Protein AF-A0A7V6YZI5-F1 (afdb_monomer_lite)

pLDDT: mean 74.22, std 20.4, range [31.92, 97.75]

Radius of gyration: 34.67 Å; chains: 1; bounding box: 66×94×83 Å

Sequence (187 aa):
MGCAFGGGYESSRQGYRTTARGDARPTGTCYRATARGDARPTDWISDVRACSAGKIRKGAGAAGFTLAEVLAALMFLAIVVPVAVEALNLASRAGVIGTRRAEAARVADRVLNESIVTTNWNAGFLNGTIIERGYEYQWTLKTDFWPTDPNMRLLTAEVRFTASGRNQTVQMNTLVEMPNYGSLSGL

Secondary structure (DSSP, 8-state):
------------------------------------S---TT--SS----S---------------HHHHHHHHHHHHHHHHHHHHHHHHHHHHHHHHHHHHHHHHHHHHHHHHHHHTTGGGSSEEEEEEEETTEEEEEEEEEEE-TT-TTEEEEEEEEEEEETTEEEEEEEEEEEE----------

Foldseek 3Di:
DDDDDDDDDDDDDDDDDDDDDDDDDPPPPPDDPPPPDDDDDPPPPPPPPPPDDDPPPPDDDPDPDDPVNVVVVVVVCVVVVVVVVVVVVVVVLVVQVVVVLVVQVVVLVVVVVVCVVVVVLVPQKDWDWDQDPNFIKTKMWGWAQDPPDRQKIKIKIKIWGDGPNDIDIDIDIDIDGHPDPPDPPDD

Structure (mmCIF, N/CA/C/O backbone):
data_AF-A0A7V6YZI5-F1
#
_entry.id   AF-A0A7V6YZI5-F1
#
loop_
_atom_site.group_PDB
_atom_site.id
_atom_site.type_symbol
_atom_site.label_atom_id
_atom_site.label_alt_id
_atom_site.label_comp_id
_atom_site.label_asym_id
_atom_site.label_entity_id
_atom_site.label_seq_id
_atom_site.pdbx_PDB_ins_code
_atom_site.Cartn_x
_atom_site.Cartn_y
_atom_site.Cartn_z
_atom_site.occupancy
_atom_site.B_iso_or_equiv
_atom_site.auth_seq_id
_atom_site.auth_comp_id
_atom_site.auth_asym_id
_atom_site.auth_atom_id
_atom_site.pdbx_PDB_model_num
ATOM 1 N N . MET A 1 1 ? -3.547 -80.159 -8.759 1.00 41.25 1 MET A N 1
ATOM 2 C CA . MET A 1 1 ? -2.210 -79.886 -8.186 1.00 41.25 1 MET A CA 1
ATOM 3 C C . MET A 1 1 ? -2.287 -78.500 -7.573 1.00 41.25 1 MET A C 1
ATOM 5 O O . MET A 1 1 ? -2.385 -77.545 -8.319 1.00 41.25 1 MET A O 1
ATOM 9 N N . GLY A 1 2 ? -2.663 -78.383 -6.302 1.00 39.91 2 GLY A N 1
ATOM 10 C CA . GLY A 1 2 ? -1.776 -78.473 -5.130 1.00 39.91 2 GLY A CA 1
ATOM 11 C C . GLY A 1 2 ? -1.690 -77.045 -4.564 1.00 39.91 2 GLY A C 1
ATOM 12 O O . GLY A 1 2 ? -1.146 -76.185 -5.239 1.00 39.91 2 GLY A O 1
ATOM 13 N N . CYS A 1 3 ? -2.486 -76.673 -3.552 1.00 31.92 3 CYS A N 1
ATOM 14 C CA . CYS A 1 3 ? -2.210 -76.833 -2.108 1.00 31.92 3 CYS A CA 1
ATOM 15 C C . CYS A 1 3 ? -0.863 -76.187 -1.725 1.00 31.92 3 CYS A C 1
ATOM 17 O O . CYS A 1 3 ? 0.127 -76.454 -2.384 1.00 31.92 3 CYS A O 1
ATOM 19 N N . ALA A 1 4 ? -0.668 -75.428 -0.653 1.00 32.66 4 ALA A N 1
ATOM 20 C CA . ALA A 1 4 ? -1.473 -74.926 0.453 1.00 32.66 4 ALA A CA 1
ATOM 21 C C . ALA A 1 4 ? -0.515 -74.057 1.300 1.00 32.66 4 ALA A C 1
ATOM 23 O O . ALA A 1 4 ? 0.670 -74.359 1.337 1.00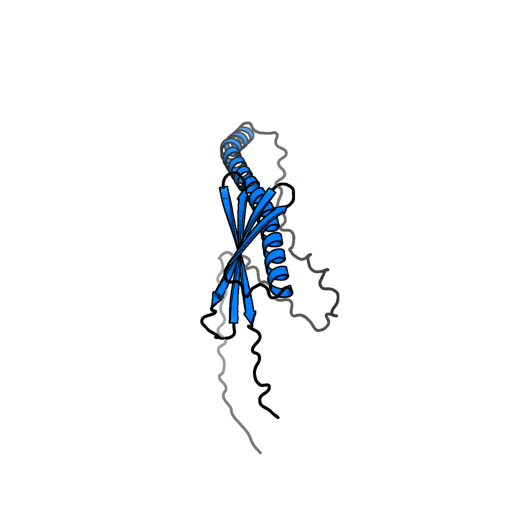 32.66 4 ALA A O 1
ATOM 24 N N . PHE A 1 5 ? -1.020 -73.047 2.006 1.00 37.66 5 PHE A N 1
ATOM 25 C CA . PHE A 1 5 ? -0.505 -72.527 3.287 1.00 37.66 5 PHE A CA 1
ATOM 26 C C . PHE A 1 5 ? -1.671 -71.688 3.853 1.00 37.66 5 PHE A C 1
ATOM 28 O O . PHE A 1 5 ? -2.079 -70.723 3.222 1.00 37.66 5 PHE A O 1
ATOM 35 N N . GLY A 1 6 ? -2.375 -72.030 4.932 1.00 35.53 6 GLY A N 1
ATOM 36 C CA . GLY A 1 6 ? -2.031 -72.897 6.055 1.00 35.53 6 GLY A CA 1
ATOM 37 C C . GLY A 1 6 ? -1.414 -72.049 7.166 1.00 35.53 6 GLY A C 1
ATOM 38 O O . GLY A 1 6 ? -0.214 -71.812 7.143 1.00 35.53 6 GLY A O 1
ATOM 39 N N . GLY A 1 7 ? -2.237 -71.577 8.107 1.00 38.50 7 GLY A N 1
ATOM 40 C CA . GLY A 1 7 ? -1.783 -70.808 9.268 1.00 38.50 7 GLY A CA 1
ATOM 41 C C . GLY A 1 7 ? -2.939 -70.206 10.063 1.00 38.50 7 GLY A C 1
ATOM 42 O O . GLY A 1 7 ? -3.169 -69.004 10.002 1.00 38.50 7 GLY A O 1
ATOM 43 N N . GLY A 1 8 ? -3.697 -71.058 10.757 1.00 36.69 8 GLY A N 1
ATOM 44 C CA . GLY A 1 8 ? -4.698 -70.640 11.735 1.00 36.69 8 GLY A CA 1
ATOM 45 C C . GLY A 1 8 ? -4.105 -70.384 13.125 1.00 36.69 8 GLY A C 1
ATOM 46 O O . GLY A 1 8 ? -3.094 -70.970 13.499 1.00 36.69 8 GLY A O 1
ATOM 47 N N . TYR A 1 9 ? -4.790 -69.531 13.880 1.00 48.66 9 TYR A N 1
ATOM 48 C CA . TYR A 1 9 ? -4.923 -69.551 15.342 1.00 48.66 9 TYR A CA 1
ATOM 49 C C . TYR A 1 9 ? -6.295 -68.899 15.611 1.00 48.66 9 TYR A C 1
ATOM 51 O O . TYR A 1 9 ? -6.556 -67.772 15.211 1.00 48.66 9 TYR A O 1
ATOM 59 N N . GLU A 1 10 ? -7.357 -69.659 15.843 1.00 42.97 10 GLU A N 1
ATOM 60 C CA . GLU A 1 10 ? -7.789 -70.258 17.108 1.00 42.97 10 GLU A CA 1
ATOM 61 C C . GLU A 1 10 ? -7.967 -69.259 18.268 1.00 42.97 10 GLU A C 1
ATOM 63 O O . GLU A 1 10 ? -7.040 -68.876 18.968 1.00 42.97 10 GLU A O 1
ATOM 68 N N . SER A 1 11 ? -9.236 -68.870 18.424 1.00 43.44 11 SER A N 1
ATOM 69 C CA . SER A 1 11 ? -10.001 -68.811 19.673 1.00 43.44 11 SER A CA 1
ATOM 70 C C . SER A 1 11 ? -9.355 -68.173 20.909 1.00 43.44 11 SER A C 1
ATOM 72 O O . SER A 1 11 ? -8.625 -68.797 21.672 1.00 43.44 11 SER A O 1
ATOM 74 N N . SER A 1 12 ? -9.834 -66.975 21.240 1.00 43.34 12 SER A N 1
ATOM 75 C CA . SER A 1 12 ? -10.096 -66.620 22.636 1.00 43.34 12 SER A CA 1
ATOM 76 C C . SER A 1 12 ? -11.361 -65.778 22.730 1.00 43.34 12 SER A C 1
ATOM 78 O O . SER A 1 12 ? -11.368 -64.558 22.576 1.00 43.34 12 SER A O 1
ATOM 80 N N . ARG A 1 13 ? -12.470 -66.479 22.986 1.00 46.59 13 ARG A N 1
ATOM 81 C CA . ARG A 1 13 ? -13.654 -65.907 23.621 1.00 46.59 13 ARG A CA 1
ATOM 82 C C . ARG A 1 13 ? -13.289 -65.607 25.074 1.00 46.59 13 ARG A C 1
ATOM 84 O O . ARG A 1 13 ? -13.315 -66.508 25.904 1.00 46.59 13 ARG A O 1
ATOM 91 N N . GLN A 1 14 ? -13.010 -64.350 25.390 1.00 50.94 14 GLN A N 1
ATOM 92 C CA . GLN A 1 14 ? -13.027 -63.874 26.770 1.00 50.94 14 GLN A CA 1
ATOM 93 C C . GLN A 1 14 ? -13.998 -62.701 26.846 1.00 50.94 14 GLN A C 1
ATOM 95 O O . GLN A 1 14 ? -13.740 -61.616 26.330 1.00 50.94 14 GLN A O 1
ATOM 100 N N . GLY A 1 15 ? -15.164 -62.967 27.434 1.00 43.59 15 GLY A N 1
ATOM 101 C CA . GLY A 1 15 ? -16.192 -61.969 27.670 1.00 43.59 15 GLY A CA 1
ATOM 102 C C . GLY A 1 15 ? -15.718 -60.912 28.659 1.00 43.59 15 GLY A C 1
ATOM 103 O O . GLY A 1 15 ? -15.251 -61.231 29.751 1.00 43.59 15 GLY A O 1
ATOM 104 N N . TYR A 1 16 ? -15.902 -59.649 28.299 1.00 46.59 16 TYR A N 1
ATOM 105 C CA . TYR A 1 16 ? -15.796 -58.534 29.229 1.00 46.59 16 TYR A CA 1
ATOM 106 C C . TYR A 1 16 ? -17.193 -58.283 29.789 1.00 46.59 16 TYR A C 1
ATOM 108 O O . TYR A 1 16 ? -18.084 -57.750 29.125 1.00 46.59 16 TYR A O 1
ATOM 116 N N . ARG A 1 17 ? -17.384 -58.753 31.023 1.00 41.28 17 ARG A N 1
ATOM 117 C CA . ARG A 1 17 ? -18.516 -58.394 31.869 1.00 41.28 17 ARG A CA 1
ATOM 118 C C . ARG A 1 17 ? -18.499 -56.891 32.117 1.00 41.28 17 ARG A C 1
ATOM 120 O O . ARG A 1 17 ? -17.470 -56.288 32.399 1.00 41.28 17 ARG A O 1
ATOM 127 N N . THR A 1 18 ? -19.697 -56.343 32.051 1.00 51.09 18 THR A N 1
ATOM 128 C CA . THR A 1 18 ? -20.072 -54.978 32.372 1.00 51.09 18 THR A CA 1
ATOM 129 C C . THR A 1 18 ? -19.735 -54.638 33.826 1.00 51.09 18 THR A C 1
ATOM 131 O O . THR A 1 18 ? -20.226 -55.303 34.739 1.00 51.09 18 THR A O 1
ATOM 134 N N . THR A 1 19 ? -19.004 -53.551 34.051 1.00 49.81 19 THR A N 1
ATOM 135 C CA . THR A 1 19 ? -19.089 -52.782 35.298 1.00 49.81 19 THR A CA 1
ATOM 136 C C . THR A 1 19 ? -19.263 -51.317 34.951 1.00 49.81 19 THR A C 1
ATOM 138 O O . THR A 1 19 ? -18.571 -50.759 34.105 1.00 49.81 19 THR A O 1
ATOM 141 N N . ALA A 1 20 ? -20.292 -50.758 35.567 1.00 49.12 20 ALA A N 1
ATOM 142 C CA . ALA A 1 20 ? -20.878 -49.471 35.298 1.00 49.12 20 ALA A CA 1
ATOM 143 C C . ALA A 1 20 ? -19.973 -48.283 35.654 1.00 49.12 20 ALA A C 1
ATOM 145 O O . ALA A 1 20 ? -19.108 -48.376 36.521 1.00 49.12 20 ALA A O 1
ATOM 146 N N . ARG A 1 21 ? -20.404 -47.137 35.108 1.00 46.94 21 ARG A N 1
ATOM 147 C CA . ARG A 1 21 ? -20.306 -45.783 35.675 1.00 46.94 21 ARG A CA 1
ATOM 148 C C . ARG A 1 21 ? -19.050 -44.999 35.285 1.00 46.94 21 ARG A C 1
ATOM 150 O O . ARG A 1 21 ? -17.969 -45.205 35.816 1.00 46.94 21 ARG A O 1
ATOM 157 N N . GLY A 1 22 ? -19.260 -44.040 34.386 1.00 42.00 22 GLY A N 1
ATOM 158 C CA . GLY A 1 22 ? -18.278 -43.024 34.022 1.00 42.00 22 GLY A CA 1
ATOM 159 C C . GLY A 1 22 ? -18.622 -42.363 32.692 1.00 42.00 22 GLY A C 1
ATOM 160 O O . GLY A 1 22 ? -18.052 -42.713 31.669 1.00 42.00 22 GLY A O 1
ATOM 161 N N . ASP A 1 23 ? -19.605 -41.466 32.713 1.00 45.31 23 ASP A N 1
ATOM 162 C CA . ASP A 1 23 ? -19.691 -40.257 31.886 1.00 45.31 23 ASP A CA 1
ATOM 163 C C . ASP A 1 23 ? -19.253 -40.378 30.417 1.00 45.31 23 ASP A C 1
ATOM 165 O O . ASP A 1 23 ? -18.174 -39.948 30.002 1.00 45.31 23 ASP A O 1
ATOM 169 N N . ALA A 1 24 ? -20.166 -40.901 29.597 1.00 40.91 24 ALA A N 1
ATOM 170 C CA . ALA A 1 24 ? -20.077 -40.815 28.148 1.00 40.91 24 ALA A CA 1
ATOM 171 C C . ALA A 1 24 ? -20.174 -39.345 27.700 1.00 40.91 24 ALA A C 1
ATOM 173 O O . ALA A 1 24 ? -21.257 -38.780 27.535 1.00 40.91 24 ALA A O 1
ATOM 174 N N . ARG A 1 25 ? -19.017 -38.719 27.477 1.00 49.06 25 ARG A N 1
ATOM 175 C CA . ARG A 1 25 ? -18.897 -37.559 26.587 1.00 49.06 25 ARG A CA 1
ATOM 176 C C . ARG A 1 25 ? -19.323 -38.012 25.184 1.00 49.06 25 ARG A C 1
ATOM 178 O O . ARG A 1 25 ? -18.815 -39.037 24.729 1.00 49.06 25 ARG A O 1
ATOM 185 N N . PRO A 1 26 ? -20.197 -37.295 24.459 1.00 45.72 26 PRO A N 1
ATOM 186 C CA . PRO A 1 26 ? -20.398 -37.583 23.050 1.00 45.72 26 PRO A CA 1
ATOM 187 C C . PRO A 1 26 ? -19.154 -37.108 22.295 1.00 45.72 26 PRO A C 1
ATOM 189 O O . PRO A 1 26 ? -19.005 -35.931 21.971 1.00 45.72 26 PRO A O 1
ATOM 192 N N . THR A 1 27 ? -18.230 -38.029 22.038 1.00 51.97 27 THR A N 1
ATOM 193 C CA . THR A 1 27 ? -17.227 -37.896 20.985 1.00 51.97 27 THR A CA 1
ATOM 194 C C . THR A 1 27 ? -17.999 -37.694 19.687 1.00 51.97 27 THR A C 1
ATOM 196 O O . THR A 1 27 ? -18.672 -38.609 19.208 1.00 51.97 27 THR A O 1
ATOM 199 N N . GLY A 1 28 ? -17.963 -36.470 19.155 1.00 41.19 28 GLY A N 1
ATOM 200 C CA . GLY A 1 28 ? -18.493 -36.135 17.839 1.00 41.19 28 GLY A CA 1
ATOM 201 C C . GLY A 1 28 ? -17.829 -37.031 16.805 1.00 41.19 28 GLY A C 1
ATOM 202 O O . GLY A 1 28 ? -16.724 -36.768 16.344 1.00 41.19 28 GLY A O 1
ATOM 203 N N . THR A 1 29 ? -18.485 -38.143 16.505 1.00 43.47 29 THR A N 1
ATOM 204 C CA . THR A 1 29 ? -18.059 -39.076 15.479 1.00 43.47 29 THR A CA 1
ATOM 205 C C . THR A 1 29 ? -18.499 -38.437 14.172 1.00 43.47 29 THR A C 1
ATOM 207 O O . THR A 1 29 ? -19.676 -38.487 13.823 1.00 43.47 29 THR A O 1
ATOM 210 N N . CYS A 1 30 ? -17.583 -37.764 13.477 1.00 43.50 30 CYS A N 1
ATOM 211 C CA . CYS A 1 30 ? -17.818 -37.375 12.094 1.00 43.50 30 CYS A CA 1
ATOM 212 C C . CYS A 1 30 ? -17.964 -38.666 11.285 1.00 43.50 30 CYS A C 1
ATOM 214 O O . CYS A 1 30 ? -16.973 -39.322 10.965 1.00 43.50 30 CYS A O 1
ATOM 216 N N . TYR A 1 31 ? -19.199 -39.058 10.979 1.00 48.38 31 TYR A N 1
ATOM 217 C CA . TYR A 1 31 ? -19.434 -40.065 9.958 1.00 48.38 31 TYR A CA 1
ATOM 218 C C . TYR A 1 31 ? -18.947 -39.475 8.632 1.00 48.38 31 TYR A C 1
ATOM 220 O O . TYR A 1 31 ? -19.523 -38.526 8.104 1.00 48.38 31 TYR A O 1
ATOM 228 N N . ARG A 1 32 ? -17.841 -40.016 8.116 1.00 44.00 32 ARG A N 1
ATOM 229 C CA . ARG A 1 32 ? -17.406 -39.808 6.736 1.00 44.00 32 ARG A CA 1
ATOM 230 C C . ARG A 1 32 ? -18.528 -40.344 5.852 1.00 44.00 32 ARG A C 1
ATOM 232 O O . ARG A 1 32 ? -18.726 -41.555 5.795 1.00 44.00 32 ARG A O 1
ATOM 239 N N . ALA A 1 33 ? -19.264 -39.451 5.195 1.00 47.06 33 ALA A N 1
ATOM 240 C CA . ALA A 1 33 ? -20.156 -39.833 4.115 1.00 47.06 33 ALA A CA 1
ATOM 241 C C . ALA A 1 33 ? -19.306 -40.549 3.059 1.00 47.06 33 ALA A C 1
ATOM 243 O O . ALA A 1 33 ? -18.448 -39.950 2.409 1.00 47.06 33 ALA A O 1
ATOM 244 N N . THR A 1 34 ? -19.469 -41.863 2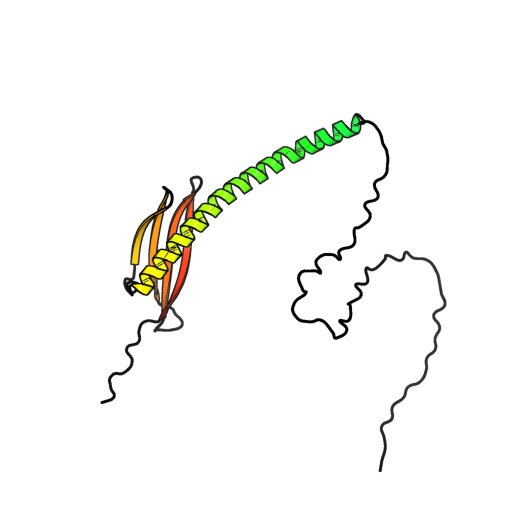.951 1.00 49.28 34 THR A N 1
ATOM 245 C CA . THR A 1 34 ? -18.955 -42.628 1.826 1.00 49.28 34 THR A CA 1
ATOM 246 C C . THR A 1 34 ? -19.746 -42.178 0.610 1.00 49.28 34 THR A C 1
ATOM 248 O O . THR A 1 34 ? -20.924 -42.497 0.464 1.00 49.28 34 THR A O 1
ATOM 251 N N . ALA A 1 35 ? -19.107 -41.361 -0.227 1.00 47.38 35 ALA A N 1
ATOM 252 C CA . ALA A 1 35 ? -19.656 -40.917 -1.495 1.00 47.38 35 ALA A CA 1
ATOM 253 C C . ALA A 1 35 ? -19.978 -42.151 -2.351 1.00 47.38 35 ALA A C 1
ATOM 255 O O . ALA A 1 35 ? -19.095 -42.793 -2.920 1.00 47.38 35 ALA A O 1
ATOM 256 N N . ARG A 1 36 ? -21.259 -42.520 -2.394 1.00 43.28 36 ARG A N 1
ATOM 257 C CA . ARG A 1 36 ? -21.785 -43.509 -3.328 1.00 43.28 36 ARG A CA 1
ATOM 258 C C . ARG A 1 36 ? -21.889 -42.825 -4.695 1.00 43.28 36 ARG A C 1
ATOM 260 O O . ARG A 1 36 ? -22.847 -42.112 -4.956 1.00 43.28 36 ARG A O 1
ATOM 267 N N . GLY A 1 37 ? -20.844 -43.001 -5.498 1.00 50.06 37 GLY A N 1
ATOM 268 C CA . GLY A 1 37 ? -20.894 -43.300 -6.935 1.00 50.06 37 GLY A CA 1
ATOM 269 C C . GLY A 1 37 ? -21.445 -42.303 -7.958 1.00 50.06 37 GLY A C 1
ATOM 270 O O . GLY A 1 37 ? -21.002 -42.387 -9.095 1.00 50.06 37 GLY A O 1
ATOM 271 N N . ASP A 1 38 ? -22.351 -41.377 -7.629 1.00 55.47 38 ASP A N 1
ATOM 272 C CA . ASP A 1 38 ? -23.262 -40.860 -8.672 1.00 55.47 38 ASP A CA 1
ATOM 273 C C . ASP A 1 38 ? -23.347 -39.318 -8.765 1.00 55.47 38 ASP A C 1
ATOM 275 O O . ASP A 1 38 ? -24.329 -38.768 -9.267 1.00 55.47 38 ASP A O 1
ATOM 279 N N . ALA A 1 39 ? -22.326 -38.584 -8.308 1.00 49.28 39 ALA A N 1
ATOM 280 C CA . ALA A 1 39 ? -22.316 -37.119 -8.387 1.00 49.28 39 ALA A CA 1
ATOM 281 C C . ALA A 1 39 ? -21.956 -36.622 -9.803 1.00 49.28 39 ALA A C 1
ATOM 283 O O . ALA A 1 39 ? -20.810 -36.713 -10.246 1.00 49.28 39 ALA A O 1
ATOM 284 N N . ARG A 1 40 ? -22.949 -36.077 -10.520 1.00 57.06 40 ARG A N 1
ATOM 285 C CA . ARG A 1 40 ? -22.761 -35.381 -11.805 1.00 57.06 40 ARG A CA 1
ATOM 286 C C . ARG A 1 40 ? -22.071 -34.012 -11.605 1.00 57.06 40 ARG A C 1
ATOM 288 O O . ARG A 1 40 ? -22.272 -33.387 -10.567 1.00 57.06 40 ARG A O 1
ATOM 295 N N . PRO A 1 41 ? -21.307 -33.493 -12.589 1.00 53.22 41 PRO A N 1
ATOM 296 C CA . PRO A 1 41 ? -20.261 -32.483 -12.351 1.00 53.22 41 PRO A CA 1
ATOM 297 C C . PRO A 1 41 ? -20.702 -31.017 -12.148 1.00 53.22 41 PRO A C 1
ATOM 299 O O . PRO A 1 41 ? -19.859 -30.131 -12.251 1.00 53.22 41 PRO A O 1
ATOM 302 N N . THR A 1 42 ? -21.979 -30.706 -11.896 1.00 55.16 42 THR A N 1
ATOM 303 C CA . THR A 1 42 ? -22.466 -29.306 -11.945 1.00 55.16 42 THR A CA 1
ATOM 304 C C . THR A 1 42 ? -23.281 -28.828 -10.740 1.00 55.16 42 THR A C 1
ATOM 306 O O . THR A 1 42 ? -23.890 -27.769 -10.830 1.00 55.16 42 THR A O 1
ATOM 309 N N . ASP A 1 43 ? -23.286 -29.537 -9.608 1.00 51.22 43 ASP A N 1
ATOM 310 C CA . ASP A 1 43 ? -24.152 -29.191 -8.460 1.00 51.22 43 ASP A CA 1
ATOM 311 C C . ASP A 1 43 ? -23.381 -29.017 -7.139 1.00 51.22 43 ASP A C 1
ATOM 313 O O . ASP A 1 43 ? -23.771 -29.505 -6.087 1.00 51.22 43 ASP A O 1
ATOM 317 N N . TRP A 1 44 ? -22.231 -28.336 -7.187 1.00 58.59 44 TRP A N 1
ATOM 318 C CA . TRP A 1 44 ? -21.380 -28.114 -6.006 1.00 58.59 44 TRP A CA 1
ATOM 319 C C . TRP A 1 44 ? -21.760 -26.868 -5.183 1.00 58.59 44 TRP A C 1
ATOM 321 O O . TRP A 1 44 ? -21.204 -26.647 -4.109 1.00 58.59 44 TRP A O 1
ATOM 331 N N . ILE A 1 45 ? -22.697 -26.038 -5.661 1.00 54.16 45 ILE A N 1
ATOM 332 C CA . ILE A 1 45 ? -23.062 -24.759 -5.018 1.00 54.16 45 ILE A CA 1
ATOM 333 C C . ILE A 1 45 ? -24.190 -24.934 -3.979 1.00 54.16 45 ILE A C 1
ATOM 335 O O . ILE A 1 45 ? -24.414 -24.058 -3.143 1.00 54.16 45 ILE A O 1
ATOM 339 N N . SER A 1 46 ? -24.880 -26.075 -3.959 1.00 51.34 46 SER A N 1
ATOM 340 C CA . SER A 1 46 ? -26.043 -26.306 -3.091 1.00 51.34 46 SER A CA 1
ATOM 341 C C . SER A 1 46 ? -25.706 -26.864 -1.692 1.00 51.34 46 SER A C 1
ATOM 343 O O . SER A 1 46 ? -26.551 -26.799 -0.798 1.00 51.34 46 SER A O 1
ATOM 345 N N . ASP A 1 47 ? -24.459 -27.277 -1.433 1.00 49.59 47 ASP A N 1
ATOM 346 C CA . ASP A 1 47 ? -24.057 -27.991 -0.204 1.00 49.59 47 ASP A CA 1
ATOM 347 C C . ASP A 1 47 ? -23.426 -27.114 0.902 1.00 49.59 47 ASP A C 1
ATOM 349 O O . ASP A 1 47 ? -22.653 -27.569 1.744 1.00 49.59 47 ASP A O 1
ATOM 353 N N . VAL A 1 48 ? -23.797 -25.831 0.976 1.00 50.75 48 VAL A N 1
ATOM 354 C CA . VAL A 1 48 ? -23.380 -24.941 2.087 1.00 50.75 48 VAL A CA 1
ATOM 355 C C . VAL A 1 48 ? -24.316 -25.058 3.306 1.00 50.75 48 VAL A C 1
ATOM 357 O O . VAL A 1 48 ? -24.197 -24.318 4.282 1.00 50.75 48 VAL A O 1
ATOM 360 N N . ARG A 1 49 ? -25.267 -26.001 3.313 1.00 53.06 49 ARG A N 1
ATOM 361 C CA . ARG A 1 49 ? -26.280 -26.100 4.377 1.00 53.06 49 ARG A CA 1
ATOM 362 C C . ARG A 1 49 ? -26.261 -27.433 5.117 1.00 53.06 49 ARG A C 1
ATOM 364 O O . ARG A 1 49 ? -27.270 -28.121 5.194 1.00 53.06 49 ARG A O 1
ATOM 371 N N . ALA A 1 50 ? -25.141 -27.743 5.762 1.00 48.94 50 ALA A N 1
ATOM 372 C CA . ALA A 1 50 ? -25.110 -28.775 6.797 1.00 48.94 50 ALA A CA 1
ATOM 373 C C . ALA A 1 50 ? -24.096 -28.464 7.909 1.00 48.94 50 ALA A C 1
ATOM 375 O O . ALA A 1 50 ? -23.217 -29.260 8.216 1.00 48.94 50 ALA A O 1
ATOM 376 N N . CYS A 1 51 ? -24.249 -27.315 8.569 1.00 42.84 51 CYS A N 1
ATOM 377 C CA . CYS A 1 51 ? -23.799 -27.170 9.951 1.00 42.84 51 CYS A CA 1
ATOM 378 C C . CYS A 1 51 ? -25.059 -27.011 10.802 1.00 42.84 51 CYS A C 1
ATOM 380 O O . CYS A 1 51 ? -25.716 -25.969 10.789 1.00 42.84 51 CYS A O 1
ATOM 382 N N . SER A 1 52 ? -25.477 -28.114 11.427 1.00 53.06 52 SER A N 1
ATOM 383 C CA . SER A 1 52 ? -26.725 -28.192 12.178 1.00 53.06 52 SER A CA 1
ATOM 384 C C . SER A 1 52 ? -26.727 -27.159 13.297 1.00 53.06 52 SER A C 1
ATOM 386 O O . SER A 1 52 ? -25.836 -27.156 14.147 1.00 53.06 52 SER A O 1
ATOM 388 N N . ALA A 1 53 ? -27.757 -26.319 13.298 1.00 56.22 53 ALA A N 1
ATOM 389 C CA . ALA A 1 53 ? -28.058 -25.362 14.343 1.00 56.22 53 ALA A CA 1
ATOM 390 C C . ALA A 1 53 ? -27.977 -26.019 15.731 1.00 56.22 53 ALA A C 1
ATOM 392 O O . ALA A 1 53 ? -28.858 -26.784 16.135 1.00 56.22 53 ALA A O 1
ATOM 393 N N . GLY A 1 54 ? -26.919 -25.702 16.479 1.00 50.38 54 GLY A N 1
ATOM 394 C CA . GLY A 1 54 ? -26.896 -25.931 17.915 1.00 50.38 54 GLY A CA 1
ATOM 395 C C . GLY A 1 54 ? -28.081 -25.186 18.521 1.00 50.38 54 GLY A C 1
ATOM 396 O O . GLY A 1 54 ? -28.181 -23.967 18.388 1.00 50.38 54 GLY A O 1
ATOM 397 N N . LYS A 1 55 ? -29.018 -25.914 19.139 1.00 55.34 55 LYS A N 1
ATOM 398 C CA . LYS A 1 55 ? -30.156 -25.317 19.845 1.00 55.34 55 LYS A CA 1
ATOM 399 C C . LYS A 1 55 ? -29.611 -24.435 20.969 1.00 55.34 55 LYS A C 1
ATOM 401 O O . LYS A 1 55 ? -29.281 -24.943 22.040 1.00 55.34 55 LYS A O 1
ATOM 406 N N . ILE A 1 56 ? -29.526 -23.125 20.737 1.00 62.50 56 ILE A N 1
ATOM 407 C CA . ILE A 1 56 ? -29.309 -22.143 21.799 1.00 62.50 56 ILE A CA 1
ATOM 408 C C . ILE A 1 56 ? -30.526 -22.258 22.717 1.00 62.50 56 ILE A C 1
ATOM 410 O O . ILE A 1 56 ? -31.631 -21.844 22.360 1.00 62.50 56 ILE A O 1
ATOM 414 N N . ARG A 1 57 ? -30.353 -22.887 23.881 1.00 60.72 57 ARG A N 1
ATOM 415 C CA . ARG A 1 57 ? -31.394 -22.941 24.907 1.00 60.72 57 ARG A CA 1
ATOM 416 C C . ARG A 1 57 ? -31.579 -21.522 25.440 1.00 60.72 57 ARG A C 1
ATOM 418 O O . ARG A 1 57 ? -30.828 -21.086 26.305 1.00 60.72 57 ARG A O 1
ATOM 425 N N . LYS A 1 58 ? -32.555 -20.788 24.903 1.00 60.12 58 LYS A N 1
ATOM 426 C CA . LYS A 1 58 ? -33.014 -19.533 25.501 1.00 60.12 58 LYS A CA 1
ATOM 427 C C . LYS A 1 58 ? -33.821 -19.881 26.748 1.00 60.12 58 LYS A C 1
ATOM 429 O O . LYS A 1 58 ? -34.967 -20.310 26.643 1.00 60.12 58 LYS A O 1
ATOM 434 N N . GLY A 1 59 ? -33.201 -19.734 27.916 1.00 56.25 59 GLY A N 1
ATOM 435 C CA . GLY A 1 59 ? -33.929 -19.676 29.177 1.00 56.25 59 GLY A CA 1
ATOM 436 C C . GLY A 1 59 ? -34.863 -18.472 29.138 1.00 56.25 59 GLY A C 1
ATOM 437 O O . GLY A 1 59 ? -34.407 -17.335 29.045 1.00 56.25 59 GLY A O 1
ATOM 438 N N . ALA A 1 60 ? -36.165 -18.739 29.131 1.00 68.69 60 ALA A N 1
ATOM 439 C CA . ALA A 1 60 ? -37.199 -17.727 29.228 1.00 68.69 60 ALA A CA 1
ATOM 440 C C . ALA A 1 60 ? -37.290 -17.259 30.684 1.00 68.69 60 ALA A C 1
ATOM 442 O O . ALA A 1 60 ? -37.889 -17.921 31.525 1.00 68.69 60 ALA A O 1
ATOM 443 N N . GLY A 1 61 ? -36.672 -16.119 30.966 1.00 57.34 61 GLY A N 1
ATOM 444 C CA . GLY A 1 61 ? -36.958 -15.306 32.137 1.00 57.34 61 GLY A CA 1
ATOM 445 C C . GLY A 1 61 ? -37.265 -13.906 31.642 1.00 57.34 61 GLY A C 1
ATOM 446 O O . GLY A 1 61 ? -36.350 -13.128 31.401 1.00 57.34 61 GLY A O 1
ATOM 447 N N . ALA A 1 62 ? -38.544 -13.601 31.427 1.00 65.44 62 ALA A N 1
ATOM 448 C CA . ALA A 1 62 ? -38.983 -12.222 31.276 1.00 65.44 62 ALA A CA 1
ATOM 449 C C . ALA A 1 62 ? -38.892 -11.564 32.659 1.00 65.44 62 ALA A C 1
ATOM 451 O O . ALA A 1 62 ? -39.847 -11.575 33.431 1.00 65.44 62 ALA A O 1
ATOM 452 N N . ALA A 1 63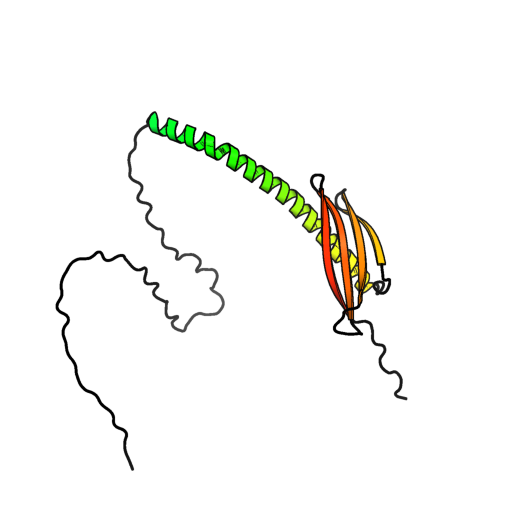 ? -37.706 -11.069 32.993 1.00 64.69 63 ALA A N 1
ATOM 453 C CA . ALA A 1 63 ? -37.455 -10.240 34.157 1.00 64.69 63 ALA A CA 1
ATOM 454 C C . ALA A 1 63 ? -37.076 -8.844 33.654 1.00 64.69 63 ALA A C 1
ATOM 456 O O . ALA A 1 63 ? -36.320 -8.711 32.692 1.00 64.69 63 ALA A O 1
ATOM 457 N N . GLY A 1 64 ? -37.646 -7.805 34.266 1.00 71.81 64 GLY A N 1
ATOM 458 C CA . GLY A 1 64 ? -37.216 -6.431 34.018 1.00 71.81 64 GLY A CA 1
ATOM 459 C C . GLY A 1 64 ? -35.744 -6.243 34.391 1.00 71.81 64 GLY A C 1
ATOM 460 O O . GLY A 1 64 ? -35.208 -7.009 35.192 1.00 71.81 64 GLY A O 1
ATOM 461 N N . PHE A 1 65 ? -35.106 -5.221 33.816 1.00 69.25 65 PHE A N 1
ATOM 462 C CA . PHE A 1 65 ? -33.703 -4.900 34.073 1.00 69.25 65 PHE A CA 1
ATOM 463 C C . PHE A 1 65 ? -33.454 -4.764 35.575 1.00 69.25 65 PHE A C 1
ATOM 465 O O . PHE A 1 65 ? -33.926 -3.825 36.221 1.00 69.25 65 PHE A O 1
ATOM 472 N N . THR A 1 66 ? -32.719 -5.714 36.142 1.00 87.25 66 THR A N 1
ATOM 473 C CA . THR A 1 66 ? -32.274 -5.587 37.527 1.00 87.25 66 THR A CA 1
ATOM 474 C C . THR A 1 66 ? -31.205 -4.497 37.594 1.00 87.25 66 THR A C 1
ATOM 476 O O . THR A 1 66 ? -30.403 -4.340 36.672 1.00 87.25 66 THR A O 1
ATOM 479 N N . LEU A 1 67 ? -31.164 -3.736 38.693 1.00 86.06 67 LEU A N 1
ATOM 480 C CA . LEU A 1 67 ? -30.142 -2.699 38.893 1.00 86.06 67 LEU A CA 1
ATOM 481 C C . LEU A 1 67 ? -28.721 -3.276 38.754 1.00 86.06 67 LEU A C 1
ATOM 483 O O . LEU A 1 67 ? -27.847 -2.639 38.173 1.00 86.06 67 LEU A O 1
ATOM 487 N N . ALA A 1 68 ? -28.518 -4.506 39.233 1.00 90.75 68 ALA A N 1
ATOM 488 C CA . ALA A 1 68 ? -27.250 -5.218 39.140 1.00 90.75 68 ALA A CA 1
ATOM 489 C C . ALA A 1 68 ? -26.839 -5.528 37.690 1.00 90.75 68 ALA A C 1
ATOM 491 O O . ALA A 1 68 ? -25.668 -5.392 37.346 1.00 90.75 68 ALA A O 1
ATOM 492 N N . GLU A 1 69 ? -27.784 -5.910 36.832 1.00 90.56 69 GLU A N 1
ATOM 493 C CA . GLU A 1 69 ? -27.515 -6.207 35.423 1.00 90.56 69 GLU A CA 1
ATOM 494 C C . GLU A 1 69 ? -27.101 -4.955 34.647 1.00 90.56 69 GLU A C 1
ATOM 496 O O . GLU A 1 69 ? -26.109 -4.978 33.918 1.00 90.56 69 GLU A O 1
ATOM 501 N N . VAL A 1 70 ? -27.804 -3.837 34.856 1.00 93.38 70 VAL A N 1
ATOM 502 C CA . VAL A 1 70 ? -27.437 -2.560 34.228 1.00 93.38 70 VAL A CA 1
ATOM 503 C C . VAL A 1 70 ? -26.073 -2.091 34.734 1.00 93.38 70 VAL A C 1
ATOM 505 O O . VAL A 1 70 ? -25.245 -1.673 33.930 1.00 93.38 70 VAL A O 1
ATOM 508 N N . LEU A 1 71 ? -25.785 -2.224 36.034 1.00 93.44 71 LEU A N 1
ATOM 509 C CA . LEU A 1 71 ? -24.465 -1.903 36.589 1.00 93.44 71 LEU A CA 1
ATOM 510 C C . LEU A 1 71 ? -23.349 -2.749 35.967 1.00 93.44 71 LEU A C 1
ATOM 512 O O . LEU A 1 71 ? -22.309 -2.211 35.589 1.00 93.44 71 LEU A O 1
ATOM 516 N N . ALA A 1 72 ? -23.573 -4.057 35.825 1.00 94.38 72 ALA A N 1
ATOM 517 C CA . ALA A 1 72 ? -22.617 -4.961 35.198 1.00 94.38 72 ALA A CA 1
ATOM 518 C C . ALA A 1 72 ? -22.384 -4.599 33.723 1.00 94.38 72 ALA A C 1
ATOM 520 O O . ALA A 1 72 ? -21.238 -4.556 33.275 1.00 94.38 72 ALA A O 1
ATOM 521 N N . ALA A 1 73 ? -23.446 -4.274 32.981 1.00 94.88 73 ALA A N 1
ATOM 522 C CA . ALA A 1 73 ? -23.345 -3.833 31.593 1.00 94.88 73 ALA A CA 1
ATOM 523 C C . ALA A 1 73 ? -22.596 -2.496 31.462 1.00 94.88 73 ALA A C 1
ATOM 525 O O . ALA A 1 73 ? -21.741 -2.357 30.588 1.00 94.88 73 ALA A O 1
ATOM 526 N N . LEU A 1 74 ? -22.863 -1.531 32.347 1.00 94.38 74 LEU A N 1
ATOM 527 C CA . LEU A 1 74 ? -22.162 -0.245 32.370 1.00 94.38 74 LEU A CA 1
ATOM 528 C C . LEU A 1 74 ? -20.671 -0.417 32.689 1.00 94.38 74 LEU A C 1
ATOM 530 O O . LEU A 1 74 ? -19.833 0.176 32.011 1.00 94.38 74 LEU A O 1
ATOM 534 N N . MET A 1 75 ? -20.323 -1.268 33.660 1.00 96.12 75 MET A N 1
ATOM 535 C CA . MET A 1 75 ? -18.926 -1.584 33.980 1.00 96.12 75 MET A CA 1
ATOM 536 C C . MET A 1 75 ? -18.226 -2.295 32.815 1.00 96.12 75 MET A C 1
ATOM 538 O O . MET A 1 75 ? -17.088 -1.972 32.480 1.00 96.12 75 MET A O 1
ATOM 542 N N . PHE A 1 76 ? -18.908 -3.237 32.166 1.00 96.75 76 PHE A N 1
ATOM 543 C CA . PHE A 1 76 ? -18.370 -3.934 31.003 1.00 96.75 76 PHE A CA 1
ATOM 544 C C . PHE A 1 76 ? -18.114 -2.974 29.835 1.00 96.75 76 PHE A C 1
ATOM 546 O O . PHE A 1 76 ? -17.025 -2.976 29.260 1.00 96.75 76 PHE A O 1
ATOM 553 N N . LEU A 1 77 ? -19.072 -2.099 29.516 1.00 96.56 77 LEU A N 1
ATOM 554 C CA . LEU A 1 77 ? -18.898 -1.094 28.467 1.00 96.56 77 LEU A CA 1
ATOM 555 C C . LEU A 1 77 ? -17.781 -0.098 28.796 1.00 96.56 77 LEU A C 1
ATOM 557 O O . LEU A 1 77 ? -17.042 0.278 27.890 1.00 96.56 77 LEU A O 1
ATOM 561 N N . ALA A 1 78 ? -17.593 0.270 30.067 1.00 97.06 78 ALA A N 1
ATOM 562 C CA . ALA A 1 78 ? -16.499 1.152 30.478 1.00 97.06 78 ALA A CA 1
ATOM 563 C C . ALA A 1 78 ? -15.113 0.587 30.119 1.00 97.06 78 ALA A C 1
ATOM 565 O O . ALA A 1 78 ? -14.195 1.347 29.818 1.00 97.06 78 ALA A O 1
ATOM 566 N N . ILE A 1 79 ? -14.971 -0.740 30.105 1.00 96.75 79 ILE A N 1
ATOM 567 C CA . ILE A 1 79 ? -13.715 -1.411 29.753 1.00 96.75 79 ILE A CA 1
ATOM 568 C C . ILE A 1 79 ? -13.632 -1.664 28.244 1.00 96.75 79 ILE A C 1
ATOM 570 O O . ILE A 1 79 ? -12.574 -1.508 27.640 1.00 96.75 79 ILE A O 1
ATOM 574 N N . VAL A 1 80 ? -14.743 -2.041 27.609 1.00 97.75 80 VAL A N 1
ATOM 575 C CA . VAL A 1 80 ? -14.737 -2.469 26.202 1.00 97.75 80 VAL A CA 1
ATOM 576 C C . VAL A 1 80 ? -14.709 -1.300 25.219 1.00 97.75 80 VAL A C 1
ATOM 578 O O . VAL A 1 80 ? -14.028 -1.391 24.199 1.00 97.75 80 VAL A O 1
ATOM 581 N N . VAL A 1 81 ? -15.411 -0.199 25.502 1.00 97.25 81 VAL A N 1
ATOM 582 C CA . VAL A 1 81 ? -15.477 0.963 24.598 1.00 97.25 81 VAL A CA 1
ATOM 583 C C . VAL A 1 81 ? -14.093 1.528 24.240 1.00 97.25 81 VAL A C 1
ATOM 585 O O . VAL A 1 81 ? -1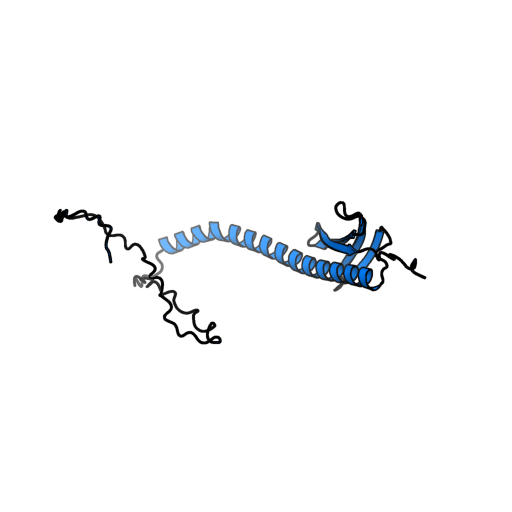3.845 1.679 23.041 1.00 97.25 81 VAL A O 1
ATOM 588 N N . PRO A 1 82 ? -13.163 1.808 25.179 1.00 95.38 82 PRO A N 1
ATOM 589 C CA . PRO A 1 82 ? -11.857 2.358 24.805 1.00 95.38 82 PRO A CA 1
ATOM 590 C C . PRO A 1 82 ? -11.064 1.414 23.890 1.00 95.38 82 PRO A C 1
ATOM 592 O O . PRO A 1 82 ? -10.500 1.862 22.893 1.00 95.38 82 PRO A O 1
ATOM 595 N N . VAL A 1 83 ? -11.104 0.105 24.156 1.00 97.44 83 VAL A N 1
ATOM 596 C CA . VAL A 1 83 ? -10.416 -0.906 23.336 1.00 97.44 83 VAL A CA 1
ATOM 597 C C . VAL A 1 83 ? -11.031 -1.002 21.936 1.00 97.44 83 VAL A C 1
ATOM 599 O O . VAL A 1 83 ? -10.313 -1.067 20.938 1.00 97.44 83 VAL A O 1
ATOM 602 N N . ALA A 1 84 ? -12.363 -0.969 21.834 1.00 97.62 84 ALA A N 1
ATOM 603 C CA . ALA A 1 84 ? -13.058 -1.014 20.550 1.00 97.62 84 ALA A CA 1
ATOM 604 C C . ALA A 1 84 ? -12.758 0.223 19.686 1.00 97.62 84 ALA A C 1
ATOM 606 O O . ALA A 1 84 ? -12.548 0.103 18.477 1.00 97.62 84 ALA A O 1
ATOM 607 N N . VAL A 1 85 ? -12.699 1.409 20.297 1.00 97.25 85 VAL A N 1
ATOM 608 C CA . VAL A 1 85 ? -12.370 2.658 19.595 1.00 97.25 85 VAL A CA 1
ATOM 609 C C . VAL A 1 85 ? -10.914 2.661 19.128 1.00 97.25 85 VAL A C 1
ATOM 611 O O . VAL A 1 85 ? -10.630 3.084 18.005 1.00 97.25 85 VAL A O 1
ATOM 614 N N . GLU A 1 86 ? -9.987 2.154 19.940 1.00 96.50 86 GLU A N 1
ATOM 615 C CA . GLU A 1 86 ? -8.586 2.010 19.538 1.00 96.50 86 GLU A CA 1
ATOM 616 C C . GLU A 1 86 ? -8.435 1.056 18.344 1.00 96.50 86 GLU A C 1
ATOM 618 O O . GLU A 1 86 ? -7.788 1.399 17.348 1.00 96.50 86 GLU A O 1
ATOM 623 N N . ALA A 1 87 ? -9.118 -0.092 18.383 1.00 95.44 87 ALA A N 1
ATOM 624 C CA . ALA A 1 87 ? -9.140 -1.047 17.279 1.00 95.44 87 ALA A CA 1
ATOM 625 C C . ALA A 1 87 ? -9.718 -0.434 15.992 1.00 95.44 87 ALA A C 1
ATOM 627 O O . ALA A 1 87 ? -9.153 -0.620 14.911 1.00 95.44 87 ALA A O 1
ATOM 628 N N . LEU A 1 88 ? -10.801 0.346 16.091 1.00 95.38 88 LEU A N 1
ATOM 629 C CA . LEU A 1 88 ? -11.399 1.032 14.943 1.00 95.38 88 LEU A CA 1
ATOM 630 C C . LEU A 1 88 ? -10.450 2.075 14.340 1.00 95.38 88 LEU A C 1
ATOM 632 O O . LEU A 1 88 ? -10.321 2.164 13.118 1.00 95.38 88 LEU A O 1
ATOM 636 N N . ASN A 1 89 ? -9.754 2.841 15.179 1.00 94.56 89 ASN A N 1
ATOM 637 C CA . ASN A 1 89 ? -8.771 3.819 14.720 1.00 94.56 89 ASN A CA 1
ATOM 638 C C . ASN A 1 89 ? -7.608 3.152 13.981 1.00 94.56 89 ASN A C 1
ATOM 640 O O . ASN A 1 89 ? -7.182 3.642 12.930 1.00 94.56 89 ASN A O 1
ATOM 644 N N . LEU A 1 90 ? -7.113 2.024 14.495 1.00 93.12 90 LEU A N 1
ATOM 645 C CA . LEU A 1 90 ? -6.071 1.249 13.828 1.00 93.12 90 LEU A CA 1
ATOM 646 C C . LEU A 1 90 ? -6.567 0.681 12.491 1.00 93.12 90 LEU A C 1
ATOM 648 O O . LEU A 1 90 ? -5.888 0.831 11.473 1.00 93.12 90 LEU A O 1
ATOM 652 N N . ALA A 1 91 ? -7.769 0.100 12.472 1.00 93.38 91 ALA A N 1
ATOM 653 C CA . ALA A 1 91 ? -8.385 -0.447 11.266 1.00 93.38 91 ALA A CA 1
ATOM 654 C C . ALA A 1 91 ? -8.603 0.627 10.188 1.00 93.38 91 ALA A C 1
ATOM 656 O O . ALA A 1 91 ? -8.278 0.410 9.021 1.00 93.38 91 ALA A O 1
ATOM 657 N N . SER A 1 92 ? -9.079 1.814 10.574 1.00 92.00 92 SER A N 1
ATOM 658 C CA . SER A 1 92 ? -9.296 2.940 9.657 1.00 92.00 92 SER A CA 1
ATOM 659 C C . SER A 1 92 ? -7.988 3.414 9.014 1.00 92.00 92 SER A C 1
ATOM 661 O O . SER A 1 92 ? -7.894 3.540 7.789 1.00 92.00 92 SER A O 1
ATOM 663 N N . ARG A 1 93 ? -6.925 3.580 9.815 1.00 89.56 93 ARG A N 1
ATOM 664 C CA . ARG A 1 93 ? -5.590 3.944 9.304 1.00 89.56 93 ARG A CA 1
ATOM 665 C C . ARG A 1 93 ? -5.038 2.880 8.356 1.00 89.56 93 ARG A C 1
ATOM 667 O O . ARG A 1 93 ? -4.492 3.220 7.306 1.00 89.56 93 ARG A O 1
ATOM 674 N N . ALA A 1 94 ? -5.205 1.602 8.698 1.00 89.88 94 ALA A N 1
ATOM 675 C CA . ALA A 1 94 ? -4.793 0.496 7.841 1.00 89.88 94 ALA A CA 1
ATOM 676 C C . ALA A 1 94 ? -5.563 0.484 6.509 1.00 89.88 94 ALA A C 1
ATOM 678 O O . ALA A 1 94 ? -4.954 0.272 5.461 1.00 89.88 94 ALA A O 1
ATOM 679 N N . GLY A 1 95 ? -6.864 0.789 6.525 1.00 89.56 95 GLY A N 1
ATOM 680 C CA . GLY A 1 95 ? -7.691 0.893 5.321 1.00 89.56 95 GLY A CA 1
ATOM 681 C C . GLY A 1 95 ? -7.196 1.970 4.354 1.00 89.56 95 GLY A C 1
ATOM 682 O O . GLY A 1 95 ? -7.006 1.700 3.166 1.00 89.56 95 GLY A O 1
ATOM 683 N N . VAL A 1 96 ? -6.890 3.168 4.862 1.00 89.31 96 VAL A N 1
ATOM 684 C CA . VAL A 1 96 ? -6.333 4.257 4.039 1.00 89.31 96 VAL A CA 1
ATOM 685 C C . VAL A 1 96 ? -4.997 3.843 3.417 1.00 89.31 96 VAL A C 1
ATOM 687 O O . VAL A 1 96 ? -4.811 3.993 2.211 1.00 89.31 96 VAL A O 1
ATOM 690 N N . ILE A 1 97 ? -4.086 3.250 4.194 1.00 90.75 97 ILE A N 1
ATOM 691 C CA . ILE A 1 97 ? -2.803 2.759 3.663 1.00 90.75 97 ILE A CA 1
ATOM 692 C C . ILE A 1 97 ? -3.024 1.659 2.615 1.00 90.75 97 ILE A C 1
ATOM 694 O O . ILE A 1 97 ? -2.339 1.652 1.595 1.00 90.75 97 ILE A O 1
ATOM 698 N N . GLY A 1 98 ? -3.988 0.759 2.824 1.00 89.94 98 GLY A N 1
ATOM 699 C CA . GLY A 1 98 ? -4.321 -0.316 1.888 1.00 89.94 98 GLY A CA 1
ATOM 700 C C . GLY A 1 98 ? -4.762 0.207 0.522 1.00 89.94 98 GLY A C 1
ATOM 701 O O . GLY A 1 98 ? -4.231 -0.224 -0.500 1.00 89.94 98 GLY A O 1
ATOM 702 N N . THR A 1 99 ? -5.661 1.195 0.497 1.00 91.00 99 THR A N 1
ATOM 703 C CA . THR A 1 99 ? -6.093 1.826 -0.765 1.00 91.00 99 THR A CA 1
ATOM 704 C C . THR A 1 99 ? -4.928 2.482 -1.508 1.00 91.00 99 THR A C 1
ATOM 706 O O . THR A 1 99 ? -4.773 2.278 -2.712 1.00 91.00 99 THR A O 1
ATOM 709 N N . ARG A 1 100 ? 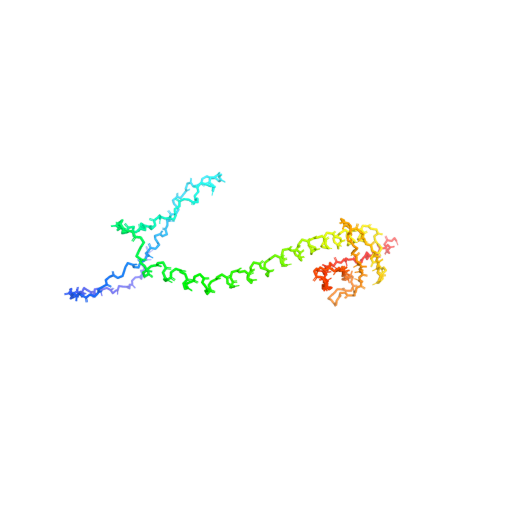-4.038 3.177 -0.785 1.00 90.88 100 ARG A N 1
ATOM 710 C CA . ARG A 1 100 ? -2.843 3.809 -1.367 1.00 90.88 100 ARG A CA 1
ATOM 711 C C . ARG A 1 100 ? -1.819 2.807 -1.870 1.00 90.88 100 ARG A C 1
ATOM 713 O O . ARG A 1 100 ? -1.213 3.039 -2.910 1.00 90.88 100 ARG A O 1
ATOM 720 N N . ARG A 1 101 ? -1.651 1.685 -1.168 1.00 91.12 101 ARG A N 1
ATOM 721 C CA . ARG A 1 101 ? -0.790 0.582 -1.608 1.00 91.12 101 ARG A CA 1
ATOM 722 C C . ARG A 1 101 ? -1.314 -0.065 -2.883 1.00 91.12 101 ARG A C 1
ATOM 724 O O . ARG A 1 101 ? -0.514 -0.344 -3.764 1.00 91.12 101 ARG A O 1
ATOM 731 N N . ALA A 1 102 ? -2.626 -0.264 -3.005 1.00 91.56 102 ALA A N 1
ATOM 732 C CA . ALA A 1 102 ? -3.225 -0.807 -4.223 1.00 91.56 102 ALA A CA 1
ATOM 733 C C . ALA A 1 102 ? -3.059 0.144 -5.423 1.00 91.56 102 ALA A C 1
ATOM 735 O O . ALA A 1 102 ? -2.790 -0.303 -6.533 1.00 91.56 102 ALA A O 1
ATOM 736 N N . GLU A 1 103 ? -3.177 1.457 -5.204 1.00 92.50 103 GLU A N 1
ATOM 737 C CA . GLU A 1 103 ? -2.881 2.470 -6.225 1.00 92.50 103 GLU A CA 1
ATOM 738 C C . GLU A 1 103 ? -1.400 2.441 -6.633 1.00 92.50 103 GLU A C 1
ATOM 740 O O . GLU A 1 103 ? -1.102 2.314 -7.817 1.00 92.50 103 GLU A O 1
ATOM 745 N N . ALA A 1 104 ? -0.477 2.450 -5.665 1.00 92.12 104 ALA A N 1
ATOM 746 C CA . ALA A 1 104 ? 0.960 2.358 -5.926 1.00 92.12 104 ALA A CA 1
ATOM 747 C C . ALA A 1 104 ? 1.354 1.061 -6.658 1.00 92.12 104 ALA A C 1
ATOM 749 O O . ALA A 1 104 ? 2.218 1.091 -7.528 1.00 92.12 104 ALA A O 1
ATOM 750 N N . ALA A 1 105 ? 0.702 -0.061 -6.340 1.00 92.81 105 ALA A N 1
ATOM 751 C CA . ALA A 1 105 ? 0.905 -1.338 -7.019 1.00 92.81 105 ALA A CA 1
ATOM 752 C C . ALA A 1 105 ? 0.526 -1.258 -8.504 1.00 92.81 105 ALA A C 1
ATOM 754 O O . ALA A 1 105 ? 1.315 -1.647 -9.354 1.00 92.81 105 ALA A O 1
ATOM 755 N N . ARG A 1 106 ? -0.623 -0.653 -8.835 1.00 92.56 106 ARG A N 1
ATOM 756 C CA . ARG A 1 106 ? -1.013 -0.441 -10.240 1.00 92.56 106 ARG A CA 1
ATOM 757 C C . ARG A 1 106 ? -0.036 0.459 -10.993 1.00 92.56 106 ARG A C 1
ATOM 759 O O . ARG A 1 106 ? 0.203 0.241 -12.178 1.00 92.56 106 ARG A O 1
ATOM 766 N N . VAL A 1 107 ? 0.510 1.474 -10.321 1.00 92.31 107 VAL A N 1
ATOM 767 C CA . VAL A 1 107 ? 1.548 2.337 -10.900 1.00 92.31 107 VAL A CA 1
ATOM 768 C C . VAL A 1 107 ? 2.816 1.526 -11.179 1.00 92.31 107 VAL A C 1
ATOM 770 O O . VAL A 1 107 ? 3.356 1.622 -12.278 1.00 92.31 107 VAL A O 1
ATOM 773 N N . ALA A 1 108 ? 3.251 0.691 -10.232 1.00 91.88 108 ALA A N 1
ATOM 774 C CA . ALA A 1 108 ? 4.401 -0.193 -10.410 1.00 91.88 108 ALA A CA 1
ATOM 775 C C . ALA A 1 108 ? 4.200 -1.172 -11.581 1.00 91.88 108 ALA A C 1
ATOM 777 O O . ALA A 1 108 ? 5.071 -1.257 -12.442 1.00 91.88 108 ALA A O 1
ATOM 778 N N . ASP A 1 109 ? 3.037 -1.829 -11.668 1.00 92.69 109 ASP A N 1
ATOM 779 C CA . ASP A 1 109 ? 2.691 -2.740 -12.769 1.00 92.69 109 ASP A CA 1
ATOM 780 C C . ASP A 1 109 ? 2.721 -2.035 -14.130 1.00 92.69 109 ASP A C 1
ATOM 782 O O . ASP A 1 109 ? 3.231 -2.578 -15.109 1.00 92.69 109 ASP A O 1
ATOM 786 N N . ARG A 1 110 ? 2.186 -0.809 -14.209 1.00 92.06 110 ARG A N 1
ATOM 787 C CA . ARG A 1 110 ? 2.200 -0.007 -15.441 1.00 92.06 110 ARG A CA 1
ATOM 788 C C . ARG A 1 110 ? 3.630 0.298 -15.878 1.00 92.06 110 ARG A C 1
ATOM 790 O O . ARG A 1 110 ? 3.965 0.034 -17.027 1.00 92.06 110 ARG A O 1
ATOM 797 N N . VAL A 1 111 ? 4.457 0.812 -14.966 1.00 91.06 111 VAL A N 1
ATOM 798 C CA . VAL A 1 111 ? 5.864 1.156 -15.236 1.00 91.06 111 VAL A CA 1
ATOM 799 C C . VAL A 1 111 ? 6.648 -0.078 -15.674 1.00 91.06 111 VAL A C 1
ATOM 801 O O . VAL A 1 111 ? 7.396 -0.034 -16.649 1.00 91.06 111 VAL A O 1
ATOM 804 N N . LEU A 1 112 ? 6.453 -1.197 -14.979 1.00 90.38 112 LEU A N 1
ATOM 805 C CA . LEU A 1 112 ? 7.122 -2.453 -15.284 1.00 90.38 112 LEU A CA 1
ATOM 806 C C . LEU A 1 112 ? 6.709 -2.968 -16.669 1.00 90.38 112 LEU A C 1
ATOM 808 O O . LEU A 1 112 ? 7.577 -3.221 -17.502 1.00 90.38 112 LEU A O 1
ATOM 812 N N . ASN A 1 113 ? 5.411 -3.021 -16.969 1.00 91.12 113 ASN A N 1
ATOM 813 C CA . ASN A 1 113 ? 4.923 -3.466 -18.275 1.00 91.12 113 ASN A CA 1
ATOM 814 C C . ASN A 1 113 ? 5.368 -2.548 -19.419 1.00 91.12 113 ASN A C 1
ATOM 816 O O . ASN A 1 113 ? 5.797 -3.036 -20.461 1.00 91.12 113 ASN A O 1
ATOM 820 N N . GLU A 1 114 ? 5.319 -1.230 -19.233 1.00 89.69 114 GLU A N 1
ATOM 821 C CA . GLU A 1 114 ? 5.794 -0.270 -20.232 1.00 89.69 114 GLU A CA 1
ATOM 822 C C . GLU A 1 114 ? 7.295 -0.435 -20.495 1.00 89.69 114 GLU A C 1
ATOM 824 O O . GLU A 1 114 ? 7.723 -0.460 -21.650 1.00 89.69 114 GLU A O 1
ATOM 829 N N . SER A 1 115 ? 8.097 -0.625 -19.442 1.00 85.25 115 SER A N 1
ATOM 830 C CA . SER A 1 115 ? 9.541 -0.836 -19.578 1.00 85.25 115 SER A CA 1
ATOM 831 C C . SER A 1 115 ? 9.876 -2.121 -20.340 1.00 85.25 115 SER A C 1
ATOM 833 O O . SER A 1 115 ? 10.768 -2.104 -21.189 1.00 85.25 115 SER A O 1
ATOM 835 N N . ILE A 1 116 ? 9.125 -3.206 -20.106 1.00 87.31 116 ILE A N 1
ATOM 836 C CA . ILE A 1 116 ? 9.276 -4.486 -20.814 1.00 87.31 116 ILE A CA 1
ATOM 837 C C . ILE A 1 116 ? 8.897 -4.330 -22.288 1.00 87.31 116 ILE A C 1
ATOM 839 O O . ILE A 1 116 ? 9.675 -4.717 -23.158 1.00 87.31 116 ILE A O 1
ATOM 843 N N . VAL A 1 117 ? 7.738 -3.727 -22.574 1.00 87.06 117 VAL A N 1
ATOM 844 C CA . VAL A 1 117 ? 7.220 -3.558 -23.943 1.00 87.06 117 VAL A CA 1
ATOM 845 C C . VAL A 1 117 ? 8.111 -2.642 -24.780 1.00 87.06 117 VAL A C 1
ATOM 847 O O . VAL A 1 117 ? 8.372 -2.931 -25.944 1.00 87.06 117 VAL A O 1
ATOM 850 N N . THR A 1 118 ? 8.614 -1.553 -24.198 1.00 83.69 118 THR A N 1
ATOM 851 C CA . THR A 1 118 ? 9.514 -0.615 -24.891 1.00 83.69 118 THR A CA 1
ATOM 852 C C . THR A 1 118 ? 10.950 -1.125 -24.991 1.00 83.69 118 THR A C 1
ATOM 854 O O . THR A 1 118 ? 11.782 -0.481 -25.627 1.00 83.69 118 THR A O 1
ATOM 857 N N . THR A 1 119 ? 11.270 -2.269 -24.376 1.00 79.12 119 THR A N 1
ATOM 858 C CA . THR A 1 119 ? 12.630 -2.828 -24.264 1.00 79.12 119 THR A CA 1
ATOM 859 C C . THR A 1 119 ? 13.657 -1.875 -23.629 1.00 79.12 119 THR A C 1
ATOM 861 O O . THR A 1 119 ? 14.861 -2.116 -23.680 1.00 79.12 119 THR A O 1
ATOM 864 N N . ASN A 1 120 ? 13.190 -0.808 -22.970 1.00 76.00 120 ASN A N 1
ATOM 865 C CA . ASN A 1 120 ? 14.028 0.223 -22.352 1.00 76.00 120 ASN A CA 1
ATOM 866 C C . ASN A 1 120 ? 14.509 -0.164 -20.938 1.00 76.00 120 ASN A C 1
ATOM 868 O O . ASN A 1 120 ? 15.128 0.616 -20.223 1.00 76.00 120 ASN A O 1
ATOM 872 N N . TRP A 1 121 ? 14.256 -1.399 -20.512 1.00 75.62 121 TRP A N 1
ATOM 873 C CA . TRP A 1 121 ? 14.712 -1.929 -19.226 1.00 75.62 121 TRP A CA 1
ATOM 874 C C . TRP A 1 121 ? 16.228 -2.182 -19.156 1.00 75.62 121 TRP A C 1
ATOM 876 O O . TRP A 1 121 ? 16.755 -2.453 -18.077 1.00 75.62 121 TRP A O 1
ATOM 886 N N . ASN A 1 122 ? 16.943 -2.102 -20.284 1.00 72.25 122 ASN A N 1
ATOM 887 C CA . ASN A 1 122 ? 18.405 -2.205 -20.319 1.00 72.25 122 ASN A CA 1
ATOM 888 C C . ASN A 1 122 ? 19.086 -1.028 -19.593 1.00 72.25 122 ASN A C 1
ATOM 890 O O . ASN A 1 122 ? 20.174 -1.188 -19.041 1.00 72.25 122 ASN A O 1
ATOM 894 N N . ALA A 1 123 ? 18.432 0.138 -19.543 1.00 70.44 123 ALA A N 1
ATOM 895 C CA . ALA A 1 123 ? 18.903 1.259 -18.746 1.00 70.44 123 ALA A CA 1
ATOM 896 C C . ALA A 1 123 ? 18.882 0.870 -17.255 1.00 70.44 123 ALA A C 1
ATOM 898 O O . ALA A 1 123 ? 17.822 0.637 -16.680 1.00 70.44 123 ALA A O 1
ATOM 899 N N . GLY A 1 124 ? 20.060 0.788 -16.624 1.00 72.12 124 GLY A N 1
ATOM 900 C CA . GLY A 1 124 ? 20.219 0.258 -15.260 1.00 72.12 124 GLY A CA 1
ATOM 901 C C . GLY A 1 124 ? 19.426 0.991 -14.168 1.00 72.12 124 GLY A C 1
ATOM 902 O O . GLY A 1 124 ? 19.177 0.422 -13.104 1.00 72.12 124 GLY A O 1
ATOM 903 N N . PHE A 1 125 ? 19.011 2.236 -14.421 1.00 82.06 125 PHE A N 1
ATOM 904 C CA . PHE A 1 125 ? 18.197 3.027 -13.503 1.00 82.06 125 PHE A CA 1
ATOM 905 C C . PHE A 1 125 ? 17.250 3.959 -14.267 1.00 82.06 125 PHE A C 1
ATOM 907 O O . PHE A 1 125 ? 17.703 4.827 -15.014 1.00 82.06 125 PHE A O 1
ATOM 914 N N . LEU A 1 126 ? 15.944 3.817 -14.041 1.00 87.31 126 LEU A N 1
ATOM 915 C CA . LEU A 1 126 ? 14.915 4.737 -14.531 1.00 87.31 126 LEU A CA 1
ATOM 916 C C . LEU A 1 126 ? 14.147 5.309 -13.345 1.00 87.31 126 LEU A C 1
ATOM 918 O O . LEU A 1 126 ? 13.960 4.637 -12.332 1.00 87.31 126 LEU A O 1
ATOM 922 N N . ASN A 1 127 ? 13.680 6.544 -13.458 1.00 91.06 127 ASN A N 1
ATOM 923 C CA . ASN A 1 127 ? 12.829 7.153 -12.449 1.00 91.06 127 ASN A CA 1
ATOM 924 C C . ASN A 1 127 ? 11.780 8.058 -13.089 1.00 91.06 127 ASN A C 1
ATOM 926 O O . ASN A 1 127 ? 11.882 8.444 -14.252 1.00 91.06 127 ASN A O 1
ATOM 930 N N . GLY A 1 128 ? 10.766 8.395 -12.306 1.00 90.00 128 GLY A N 1
ATOM 931 C CA . GLY A 1 128 ? 9.749 9.338 -12.722 1.00 90.00 128 GLY A CA 1
ATOM 932 C C . GLY A 1 128 ? 8.726 9.581 -11.630 1.00 90.00 128 GLY A C 1
ATOM 933 O O . GLY A 1 128 ? 8.775 9.001 -10.542 1.00 90.00 128 GLY A O 1
ATOM 934 N N . THR A 1 129 ? 7.781 10.459 -11.936 1.00 91.06 129 THR A N 1
ATOM 935 C CA . THR A 1 129 ? 6.658 10.769 -11.058 1.00 91.06 129 THR A CA 1
ATOM 936 C C . THR A 1 129 ? 5.363 10.589 -11.831 1.00 91.06 129 THR A C 1
ATOM 938 O O . THR A 1 129 ? 5.249 10.959 -12.998 1.00 91.06 129 THR A O 1
ATOM 941 N N . ILE A 1 130 ? 4.392 9.939 -11.198 1.00 90.75 130 ILE A N 1
ATOM 942 C CA . ILE A 1 130 ? 3.063 9.714 -11.761 1.00 90.75 130 ILE A CA 1
ATOM 943 C C . ILE A 1 130 ? 2.057 10.264 -10.763 1.00 90.75 130 ILE A C 1
ATOM 945 O O . ILE A 1 130 ? 2.097 9.933 -9.579 1.00 90.75 130 ILE A O 1
ATOM 949 N N . ILE A 1 131 ? 1.147 11.107 -11.243 1.00 88.56 131 ILE A N 1
ATOM 950 C CA . ILE A 1 131 ? 0.046 11.615 -10.432 1.00 88.56 131 ILE A CA 1
ATOM 951 C C . ILE A 1 131 ? -1.162 10.723 -10.680 1.00 88.56 131 ILE A C 1
ATOM 953 O O . ILE A 1 131 ? -1.678 10.658 -11.795 1.00 88.56 131 ILE A O 1
ATOM 957 N N . GLU A 1 132 ? -1.643 10.063 -9.631 1.00 84.81 132 GLU A N 1
ATOM 958 C CA . GLU A 1 132 ? -2.857 9.258 -9.694 1.00 84.81 132 GLU A CA 1
ATOM 959 C C . GLU A 1 132 ? -3.844 9.754 -8.634 1.00 84.81 132 GLU A C 1
ATOM 961 O O . GLU A 1 132 ? -3.523 9.872 -7.451 1.00 84.81 132 GLU A O 1
ATOM 966 N N . ARG A 1 133 ? -5.057 10.118 -9.074 1.00 84.75 133 ARG A N 1
ATOM 967 C CA . ARG A 1 133 ? -6.141 10.627 -8.207 1.00 84.75 133 ARG A CA 1
ATOM 968 C C . ARG A 1 133 ? -5.737 11.807 -7.306 1.00 84.75 133 ARG A C 1
ATOM 970 O O . ARG A 1 133 ? -6.226 11.928 -6.186 1.00 84.75 133 ARG A O 1
ATOM 977 N N . GLY A 1 134 ? -4.858 12.675 -7.808 1.00 82.75 134 GLY A N 1
ATOM 978 C CA . GLY A 1 134 ? -4.389 13.871 -7.100 1.00 82.75 134 GLY A CA 1
ATOM 979 C C . GLY A 1 134 ? -3.248 13.629 -6.107 1.00 82.75 134 GLY A C 1
ATOM 980 O O . GLY A 1 134 ? -2.900 14.548 -5.374 1.00 82.75 134 GLY A O 1
ATOM 981 N N . TYR A 1 135 ? -2.662 12.428 -6.082 1.00 86.44 135 TYR A N 1
ATOM 982 C CA . TYR A 1 135 ? -1.497 12.099 -5.260 1.00 86.44 135 TYR A CA 1
ATOM 983 C C . TYR A 1 135 ? -0.303 11.769 -6.144 1.00 86.44 135 TYR A C 1
ATOM 985 O O . TYR A 1 135 ? -0.445 11.096 -7.165 1.00 86.44 135 TYR A O 1
ATOM 993 N N . GLU A 1 136 ? 0.868 12.255 -5.747 1.00 89.12 136 GLU A N 1
ATOM 994 C CA . GLU A 1 136 ? 2.118 12.016 -6.456 1.00 89.12 136 GLU A CA 1
ATOM 995 C C . GLU A 1 136 ? 2.771 10.715 -5.977 1.00 89.12 136 GLU A C 1
ATOM 997 O O . GLU A 1 136 ? 2.991 10.507 -4.780 1.00 89.12 136 GLU A O 1
ATOM 1002 N N . TYR A 1 137 ? 3.092 9.848 -6.934 1.00 92.94 137 TYR A N 1
ATOM 1003 C CA . TYR A 1 137 ? 3.809 8.599 -6.733 1.00 92.94 137 TYR A CA 1
ATOM 1004 C C . TYR A 1 137 ? 5.159 8.696 -7.431 1.00 92.94 137 TYR A C 1
ATOM 1006 O O . TYR A 1 137 ? 5.231 8.819 -8.656 1.00 92.94 137 TYR A O 1
ATOM 1014 N N . GLN A 1 138 ? 6.231 8.633 -6.648 1.00 93.12 138 GLN A N 1
ATOM 1015 C CA . GLN A 1 138 ? 7.592 8.645 -7.172 1.00 93.12 138 GLN A CA 1
ATOM 1016 C C . GLN A 1 138 ? 8.023 7.207 -7.406 1.00 93.12 138 GLN A C 1
ATOM 1018 O O . GLN A 1 138 ? 8.020 6.408 -6.469 1.00 93.12 138 GLN A O 1
ATOM 1023 N N . TRP A 1 139 ? 8.381 6.864 -8.635 1.00 93.62 139 TRP A N 1
ATOM 1024 C CA . TRP A 1 139 ? 8.781 5.511 -8.986 1.00 93.62 139 TRP A CA 1
ATOM 1025 C C . TRP A 1 139 ? 10.233 5.472 -9.456 1.00 93.62 139 TRP A C 1
ATOM 1027 O O . TRP A 1 139 ? 10.753 6.424 -10.037 1.00 93.62 139 TRP A O 1
ATOM 1037 N N . THR A 1 140 ? 10.894 4.353 -9.184 1.00 93.19 140 THR A N 1
ATOM 1038 C CA . THR A 1 140 ? 12.245 4.043 -9.648 1.00 93.19 140 THR A CA 1
ATOM 1039 C C . THR A 1 140 ? 12.289 2.596 -10.114 1.00 93.19 140 THR A C 1
ATOM 1041 O O . THR A 1 140 ? 11.884 1.711 -9.363 1.00 93.19 140 THR A O 1
ATOM 1044 N N . LEU A 1 141 ? 12.796 2.345 -11.314 1.00 92.06 141 LEU A N 1
ATOM 1045 C CA . LEU A 1 141 ? 13.079 1.013 -11.832 1.00 92.06 141 LEU A CA 1
ATOM 1046 C C . LEU A 1 141 ? 14.588 0.771 -11.762 1.00 92.06 141 LEU A C 1
ATOM 1048 O O . LEU A 1 141 ? 15.371 1.594 -12.238 1.00 92.06 141 LEU A O 1
ATOM 1052 N N . LYS A 1 142 ? 14.988 -0.347 -11.165 1.00 91.69 142 LYS A N 1
ATOM 1053 C CA . LYS A 1 142 ? 16.381 -0.798 -11.085 1.00 91.69 142 LYS A CA 1
ATOM 1054 C C . LYS A 1 142 ? 16.522 -2.111 -11.832 1.00 91.69 142 LYS A C 1
ATOM 1056 O O . LYS A 1 142 ? 15.690 -2.996 -11.642 1.00 91.69 142 LYS A O 1
ATOM 1061 N N . THR A 1 143 ? 17.572 -2.236 -12.630 1.00 90.12 143 THR A N 1
ATOM 1062 C CA . THR A 1 143 ? 17.877 -3.471 -13.353 1.00 90.12 143 THR A CA 1
ATOM 1063 C C . THR A 1 143 ? 19.183 -4.045 -12.830 1.00 90.12 143 THR A C 1
ATOM 1065 O O . THR A 1 143 ? 20.247 -3.469 -13.045 1.00 90.12 143 THR A O 1
ATOM 1068 N N . ASP A 1 144 ? 19.095 -5.200 -12.182 1.00 90.06 144 ASP A N 1
ATOM 1069 C CA . ASP A 1 144 ? 20.221 -5.911 -11.589 1.00 90.06 144 ASP A CA 1
ATOM 1070 C C . ASP A 1 144 ? 20.483 -7.245 -12.302 1.00 90.06 144 ASP A C 1
ATOM 1072 O O . ASP A 1 144 ? 19.645 -7.790 -13.028 1.00 90.06 144 ASP A O 1
ATOM 1076 N N . PHE A 1 145 ? 21.686 -7.780 -12.104 1.00 87.50 145 PHE A N 1
ATOM 1077 C CA . PHE A 1 145 ? 22.058 -9.104 -12.591 1.00 87.50 145 PHE A CA 1
ATOM 1078 C C . PHE A 1 145 ? 21.357 -10.208 -11.791 1.00 87.50 145 PHE A C 1
ATOM 1080 O O . PHE A 1 145 ? 21.284 -10.126 -10.563 1.00 87.50 145 PHE A O 1
ATOM 1087 N N . TRP A 1 146 ? 20.898 -11.265 -12.470 1.00 89.56 146 TRP A N 1
ATOM 1088 C CA . TRP A 1 146 ? 20.393 -12.455 -11.793 1.00 89.56 146 TRP A CA 1
ATOM 1089 C C . TRP A 1 146 ? 21.518 -13.481 -11.561 1.00 89.56 146 TRP A C 1
ATOM 1091 O O . TRP A 1 146 ? 22.054 -14.014 -12.529 1.00 89.56 146 TRP A O 1
ATOM 1101 N N . PRO A 1 147 ? 21.873 -13.824 -10.306 1.00 86.62 147 PRO A N 1
ATOM 1102 C CA . PRO A 1 147 ? 23.050 -14.649 -10.014 1.00 86.62 147 PRO A CA 1
ATOM 1103 C C . PRO A 1 147 ? 23.054 -16.050 -10.636 1.00 86.62 147 PRO A C 1
ATOM 1105 O O . PRO A 1 147 ? 24.122 -16.627 -10.822 1.00 86.62 147 PRO A O 1
ATOM 1108 N N . THR A 1 148 ? 21.877 -16.626 -10.894 1.00 88.88 148 THR A N 1
ATOM 1109 C CA . THR A 1 148 ? 21.750 -18.021 -11.339 1.00 88.88 148 THR A CA 1
ATOM 1110 C C . THR A 1 148 ? 21.928 -18.187 -12.844 1.00 88.88 148 THR A C 1
ATOM 1112 O O . THR A 1 148 ? 22.419 -19.229 -13.268 1.00 88.88 148 THR A O 1
ATOM 1115 N N . ASP A 1 149 ? 21.540 -17.194 -13.646 1.00 84.38 149 ASP A N 1
ATOM 1116 C CA . ASP A 1 149 ? 21.594 -17.280 -15.107 1.00 84.38 149 ASP A CA 1
ATOM 1117 C C . ASP A 1 149 ? 22.182 -15.989 -15.699 1.00 84.38 149 ASP A C 1
ATOM 1119 O O . ASP A 1 149 ? 21.597 -14.917 -15.509 1.00 84.38 149 ASP A O 1
ATOM 1123 N N . PRO A 1 150 ? 23.302 -16.076 -16.447 1.00 82.31 150 PRO A N 1
ATOM 1124 C CA . PRO A 1 150 ? 23.924 -14.935 -17.106 1.00 82.31 150 PRO A CA 1
ATOM 1125 C C . PRO A 1 150 ? 23.013 -14.162 -18.067 1.00 82.31 150 PRO A C 1
ATOM 1127 O O . PRO A 1 150 ? 23.227 -12.970 -18.294 1.00 82.31 150 PRO A O 1
ATOM 1130 N N . ASN A 1 151 ? 22.018 -14.840 -18.640 1.00 85.50 151 ASN A N 1
ATOM 1131 C CA . ASN A 1 151 ? 21.099 -14.277 -19.621 1.00 85.50 151 ASN A CA 1
ATOM 1132 C C . ASN A 1 151 ? 19.859 -13.657 -18.973 1.00 85.50 151 ASN A C 1
ATOM 1134 O O . ASN A 1 151 ? 19.031 -13.098 -19.684 1.00 85.50 151 ASN A O 1
ATOM 1138 N N . MET A 1 152 ? 19.712 -13.716 -17.647 1.00 88.56 152 MET A N 1
ATOM 1139 C CA . MET A 1 152 ? 18.567 -13.137 -16.947 1.00 88.56 152 MET A CA 1
ATOM 1140 C C . MET A 1 152 ? 18.931 -11.842 -16.220 1.00 88.56 152 MET A C 1
ATOM 1142 O O . MET A 1 152 ? 20.013 -11.682 -15.649 1.00 88.56 152 MET A O 1
ATOM 1146 N N . ARG A 1 153 ? 17.982 -10.905 -16.197 1.00 88.69 153 ARG A N 1
ATOM 1147 C CA . ARG A 1 153 ? 18.047 -9.684 -15.391 1.00 88.69 153 ARG A CA 1
ATOM 1148 C C . ARG A 1 153 ? 16.862 -9.594 -14.450 1.00 88.69 153 ARG A C 1
ATOM 1150 O O . ARG A 1 153 ? 15.748 -9.978 -14.798 1.00 88.69 153 ARG A O 1
ATOM 1157 N N . LEU A 1 154 ? 17.113 -9.058 -13.264 1.00 90.88 154 LEU A N 1
ATOM 1158 C CA . LEU A 1 154 ? 16.101 -8.753 -12.267 1.00 90.88 154 LEU A CA 1
ATOM 1159 C C . LEU A 1 154 ? 15.708 -7.282 -12.394 1.00 90.88 154 LEU A C 1
ATOM 1161 O O . LEU A 1 154 ? 16.528 -6.397 -12.168 1.00 90.88 154 LEU A O 1
ATOM 1165 N N . LEU A 1 155 ? 14.452 -7.019 -12.725 1.00 91.56 155 LEU A N 1
ATOM 1166 C CA . LEU A 1 155 ? 13.880 -5.678 -12.733 1.00 91.56 155 LEU A CA 1
ATOM 1167 C C . LEU A 1 155 ? 13.133 -5.472 -11.422 1.00 91.56 155 LEU A C 1
ATOM 1169 O O . LEU A 1 155 ? 12.237 -6.245 -11.090 1.00 91.56 155 LEU A O 1
ATOM 1173 N N . THR A 1 156 ? 13.481 -4.414 -10.702 1.00 93.19 156 THR A N 1
ATOM 1174 C CA . THR A 1 156 ? 12.858 -4.008 -9.442 1.00 93.19 156 THR A CA 1
ATOM 1175 C C . THR A 1 156 ? 12.190 -2.654 -9.631 1.00 93.19 156 THR A C 1
ATOM 1177 O O . THR A 1 156 ? 12.869 -1.633 -9.746 1.00 93.19 156 THR A O 1
ATOM 1180 N N . ALA A 1 157 ? 10.861 -2.632 -9.659 1.00 92.81 157 ALA A N 1
ATOM 1181 C CA . ALA A 1 157 ? 10.058 -1.417 -9.657 1.00 92.81 157 ALA A CA 1
ATOM 1182 C C . ALA A 1 157 ? 9.732 -1.027 -8.212 1.00 92.81 157 ALA A C 1
ATOM 1184 O O . ALA A 1 157 ? 9.020 -1.736 -7.506 1.00 92.81 157 ALA A O 1
ATOM 1185 N N . GLU A 1 158 ? 10.253 0.107 -7.762 1.00 93.62 158 GLU A N 1
ATOM 1186 C CA . GLU A 1 158 ? 10.021 0.671 -6.436 1.00 93.62 158 GLU A CA 1
ATOM 1187 C C . GLU A 1 158 ? 9.175 1.939 -6.557 1.00 93.62 158 GLU A C 1
ATOM 1189 O O . GLU A 1 158 ? 9.534 2.857 -7.285 1.00 93.62 158 GLU A O 1
ATOM 1194 N N . VAL A 1 159 ? 8.071 2.011 -5.816 1.00 94.06 159 VAL A N 1
ATOM 1195 C CA . VAL A 1 159 ? 7.175 3.170 -5.772 1.00 94.06 159 VAL A CA 1
ATOM 1196 C C . VAL A 1 159 ? 7.086 3.696 -4.347 1.00 94.06 159 VAL A C 1
ATOM 1198 O O . VAL A 1 159 ? 6.735 2.965 -3.418 1.00 94.06 159 VAL A O 1
ATOM 1201 N N . ARG A 1 160 ? 7.379 4.984 -4.178 1.00 92.81 160 ARG A N 1
ATOM 1202 C CA . ARG A 1 160 ? 7.336 5.720 -2.915 1.00 92.81 160 ARG A CA 1
ATOM 1203 C C . ARG A 1 160 ? 6.153 6.673 -2.904 1.00 92.81 160 ARG A C 1
ATOM 1205 O O . ARG A 1 160 ? 5.920 7.406 -3.864 1.00 92.81 160 ARG A O 1
ATOM 1212 N N . PHE A 1 161 ? 5.425 6.675 -1.794 1.00 91.00 161 PHE A N 1
ATOM 1213 C CA . PHE A 1 161 ? 4.281 7.556 -1.581 1.00 91.00 161 PHE A CA 1
ATOM 1214 C C . PHE A 1 161 ? 4.100 7.882 -0.100 1.00 91.00 161 PHE A C 1
ATOM 1216 O O . PHE A 1 161 ? 4.601 7.185 0.786 1.00 91.00 161 PHE A O 1
ATOM 1223 N N . THR A 1 162 ? 3.347 8.939 0.180 1.00 85.94 162 THR A N 1
ATOM 1224 C CA . THR A 1 162 ? 2.962 9.334 1.535 1.00 85.94 162 THR A CA 1
ATOM 1225 C C . THR A 1 162 ? 1.547 8.842 1.841 1.00 85.94 162 THR A C 1
ATOM 1227 O O . THR A 1 162 ? 0.605 9.080 1.089 1.00 85.94 162 THR A O 1
ATOM 1230 N N . ALA A 1 163 ? 1.367 8.147 2.965 1.00 84.50 163 ALA A N 1
ATOM 1231 C CA . ALA A 1 163 ? 0.048 7.774 3.472 1.00 84.50 163 ALA A CA 1
ATOM 1232 C C . ALA A 1 163 ? -0.046 8.087 4.967 1.00 84.50 163 ALA A C 1
ATOM 1234 O O . ALA A 1 163 ? 0.790 7.649 5.758 1.00 84.50 163 ALA A O 1
ATOM 1235 N N . SER A 1 164 ? -1.057 8.875 5.350 1.00 78.81 164 SER A N 1
ATOM 1236 C CA . SER A 1 164 ? -1.300 9.287 6.742 1.00 78.81 164 SER A CA 1
ATOM 1237 C C . SER A 1 164 ? -0.054 9.871 7.437 1.00 78.81 164 SER A C 1
ATOM 1239 O O . SER A 1 164 ? 0.226 9.550 8.590 1.00 78.81 164 SER A O 1
ATOM 1241 N N . GLY A 1 165 ? 0.720 10.695 6.719 1.00 81.31 165 GLY A N 1
ATOM 1242 C CA . GLY A 1 165 ? 1.928 11.355 7.235 1.00 81.31 165 GLY A CA 1
ATOM 1243 C C . GLY A 1 165 ? 3.177 10.469 7.319 1.00 81.31 165 GLY A C 1
ATOM 1244 O O . GLY A 1 165 ? 4.196 10.913 7.838 1.00 81.31 165 GLY A O 1
ATOM 1245 N N . ARG A 1 166 ? 3.130 9.225 6.819 1.00 83.88 166 ARG A N 1
ATOM 1246 C CA . ARG A 1 166 ? 4.286 8.319 6.768 1.00 83.88 166 ARG A CA 1
ATOM 1247 C C . ARG A 1 166 ? 4.652 7.991 5.327 1.00 83.88 166 ARG A C 1
ATOM 1249 O O . ARG A 1 166 ? 3.773 7.685 4.521 1.00 83.88 166 ARG A O 1
ATOM 1256 N N . ASN A 1 167 ? 5.949 7.974 5.032 1.00 87.38 167 ASN A N 1
ATOM 1257 C CA . ASN A 1 167 ? 6.449 7.451 3.765 1.00 87.38 167 ASN A CA 1
ATOM 1258 C C . ASN A 1 167 ? 6.282 5.932 3.752 1.00 87.38 167 ASN A C 1
ATOM 1260 O O . ASN A 1 167 ? 6.572 5.247 4.737 1.00 87.38 167 ASN A O 1
ATOM 1264 N N . GLN A 1 168 ? 5.758 5.420 2.651 1.00 91.19 168 GLN A N 1
ATOM 1265 C CA . GLN A 1 168 ? 5.557 4.008 2.387 1.00 91.19 168 GLN A CA 1
ATOM 1266 C C . GLN A 1 168 ? 6.172 3.682 1.032 1.00 91.19 168 GLN A C 1
ATOM 1268 O O . GLN A 1 168 ? 6.158 4.506 0.116 1.00 91.19 168 GLN A O 1
ATOM 1273 N N . THR A 1 169 ? 6.686 2.464 0.924 1.00 91.19 169 THR A N 1
ATOM 1274 C CA . THR A 1 169 ? 7.321 1.968 -0.291 1.00 91.19 169 THR A CA 1
ATOM 1275 C C . THR A 1 169 ? 6.670 0.650 -0.677 1.00 91.19 169 THR A C 1
ATOM 1277 O O . THR A 1 169 ? 6.446 -0.208 0.179 1.00 91.19 169 THR A O 1
ATOM 1280 N N . VAL A 1 170 ? 6.347 0.504 -1.957 1.00 92.25 170 VAL A N 1
ATOM 1281 C CA . VAL A 1 170 ? 5.905 -0.750 -2.574 1.00 92.25 170 VAL A CA 1
ATOM 1282 C C . VAL A 1 170 ? 6.953 -1.143 -3.605 1.00 92.25 170 VAL A C 1
ATOM 1284 O O . VAL A 1 170 ? 7.412 -0.293 -4.360 1.00 92.25 170 VAL A O 1
ATOM 1287 N N . GLN A 1 171 ? 7.356 -2.411 -3.601 1.00 92.56 171 GLN A N 1
ATOM 1288 C CA . GLN A 1 171 ? 8.347 -2.954 -4.526 1.00 92.56 171 GLN A CA 1
ATOM 1289 C C . GLN A 1 171 ? 7.761 -4.160 -5.257 1.00 92.56 171 GLN A C 1
ATOM 1291 O O . GLN A 1 171 ? 7.079 -4.983 -4.644 1.00 92.56 171 GLN A O 1
ATOM 1296 N N . MET A 1 172 ? 8.030 -4.246 -6.554 1.00 92.56 172 MET A N 1
ATOM 1297 C CA . MET A 1 172 ? 7.667 -5.362 -7.417 1.00 92.56 172 MET A CA 1
ATOM 1298 C C . MET A 1 172 ? 8.879 -5.790 -8.221 1.00 92.56 172 MET A C 1
ATOM 1300 O O . MET A 1 172 ? 9.569 -4.951 -8.800 1.00 92.56 172 MET A O 1
ATOM 1304 N N . ASN A 1 173 ? 9.106 -7.097 -8.273 1.00 92.69 173 ASN A N 1
ATOM 1305 C CA . ASN A 1 173 ? 10.271 -7.665 -8.924 1.00 92.69 173 ASN A CA 1
ATOM 1306 C C . ASN A 1 173 ? 9.820 -8.602 -10.037 1.00 92.69 173 ASN A C 1
ATOM 1308 O O . ASN A 1 173 ? 8.921 -9.417 -9.834 1.00 92.69 173 ASN A O 1
ATOM 1312 N N . THR A 1 174 ? 10.476 -8.519 -11.186 1.00 91.38 174 THR A N 1
ATOM 1313 C CA . THR A 1 174 ? 10.286 -9.454 -12.293 1.00 91.38 174 THR A CA 1
ATOM 1314 C C . THR A 1 174 ? 11.631 -9.880 -12.854 1.00 91.38 174 THR A C 1
ATOM 1316 O O . THR A 1 174 ? 12.609 -9.139 -12.784 1.00 91.38 174 THR A O 1
ATOM 1319 N N . LEU A 1 175 ? 11.674 -11.076 -13.427 1.00 91.25 175 LEU A N 1
ATOM 1320 C CA . LEU A 1 175 ? 12.818 -11.551 -14.192 1.00 91.25 175 LEU A CA 1
ATOM 1321 C C . LEU A 1 175 ? 12.534 -11.342 -15.675 1.00 91.25 175 LEU A C 1
ATOM 1323 O O . LEU A 1 175 ? 11.425 -11.612 -16.137 1.00 91.25 175 LEU A O 1
ATOM 1327 N N . VAL A 1 176 ? 13.528 -10.858 -16.410 1.00 87.44 176 VAL A N 1
ATOM 1328 C CA . VAL A 1 176 ? 13.482 -10.765 -17.870 1.00 87.44 176 VAL A CA 1
ATOM 1329 C C . VAL A 1 176 ? 14.695 -11.457 -18.459 1.00 87.44 176 VAL A C 1
ATOM 1331 O O . VAL A 1 176 ? 15.798 -11.386 -17.915 1.00 87.44 176 VAL A O 1
ATOM 1334 N N . GLU A 1 177 ? 14.486 -12.126 -19.582 1.00 86.12 177 GLU A N 1
ATOM 1335 C CA . GLU A 1 177 ? 15.567 -12.697 -20.367 1.00 86.12 177 GLU A CA 1
ATOM 1336 C C . GLU A 1 177 ? 16.146 -11.621 -21.288 1.00 86.12 177 GLU A C 1
ATOM 1338 O O . GLU A 1 177 ? 15.425 -10.868 -21.949 1.00 86.12 177 GLU A O 1
ATOM 1343 N N . MET A 1 178 ? 17.468 -11.533 -21.321 1.00 77.56 178 MET A N 1
ATOM 1344 C CA . MET A 1 178 ? 18.182 -10.715 -22.278 1.00 77.56 178 MET A CA 1
ATOM 1345 C C . MET A 1 178 ? 18.098 -11.388 -23.647 1.00 77.56 178 MET A C 1
ATOM 1347 O O . MET A 1 178 ? 18.456 -12.562 -23.734 1.00 77.56 178 MET A O 1
ATOM 1351 N N . PRO A 1 179 ? 17.688 -10.678 -24.717 1.00 70.44 179 PRO A N 1
ATOM 1352 C CA . PRO A 1 179 ? 17.687 -11.242 -26.058 1.00 70.44 179 PRO A CA 1
ATOM 1353 C C . PRO A 1 179 ? 19.088 -11.750 -26.400 1.00 70.44 179 PRO A C 1
ATOM 1355 O O . PRO A 1 179 ? 20.012 -10.971 -26.647 1.00 70.44 179 PRO A O 1
ATOM 1358 N N . ASN A 1 180 ? 19.255 -13.067 -26.358 1.00 66.38 180 ASN A N 1
ATOM 1359 C CA . ASN A 1 180 ? 20.481 -13.720 -26.755 1.00 66.38 180 ASN A CA 1
ATOM 1360 C C . ASN A 1 180 ? 20.423 -13.856 -28.274 1.00 66.38 180 ASN A C 1
ATOM 1362 O O . ASN A 1 180 ? 19.745 -14.737 -28.803 1.00 66.38 180 ASN A O 1
ATOM 1366 N N . TYR A 1 181 ? 21.094 -12.954 -28.990 1.00 59.12 181 TYR A N 1
ATOM 1367 C CA . TYR A 1 181 ? 21.294 -13.072 -30.434 1.00 59.12 181 TYR A CA 1
ATOM 1368 C C . TYR A 1 181 ? 22.307 -14.196 -30.717 1.00 59.12 181 TYR A C 1
ATOM 1370 O O . TYR A 1 181 ? 23.414 -13.966 -31.201 1.00 59.12 181 TYR A O 1
ATOM 1378 N N . GLY A 1 182 ? 21.952 -15.426 -30.356 1.00 59.62 182 GLY A N 1
ATOM 1379 C CA . GLY A 1 182 ? 22.733 -16.613 -30.646 1.00 59.62 182 GLY A CA 1
ATOM 1380 C C . GLY A 1 182 ? 22.637 -16.962 -32.130 1.00 59.62 182 GLY A C 1
ATOM 1381 O O . GLY A 1 182 ? 21.573 -17.325 -32.621 1.00 59.62 182 GLY A O 1
ATOM 1382 N N . SER A 1 183 ? 23.781 -16.904 -32.816 1.00 56.12 183 SER A N 1
ATOM 1383 C CA . SER A 1 183 ? 24.096 -17.575 -34.090 1.00 56.12 183 SER A CA 1
ATOM 1384 C C . SER A 1 183 ?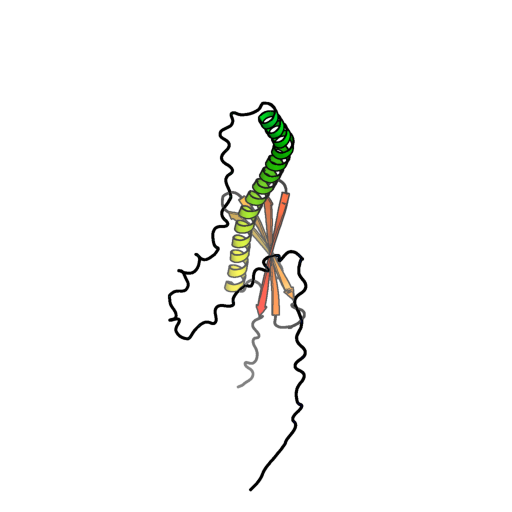 23.334 -17.153 -35.362 1.00 56.12 183 SER A C 1
ATOM 1386 O O . SER A 1 183 ? 22.421 -17.832 -35.816 1.00 56.12 183 SER A O 1
ATOM 1388 N N . LEU A 1 184 ? 23.848 -16.126 -36.048 1.00 52.94 184 LEU A N 1
ATOM 1389 C CA . LEU A 1 184 ? 23.827 -16.039 -37.522 1.00 52.94 184 LEU A CA 1
ATOM 1390 C C . LEU A 1 184 ? 25.186 -16.467 -38.114 1.00 52.94 184 LEU A C 1
ATOM 1392 O O . LEU A 1 184 ? 25.704 -15.851 -39.038 1.00 52.94 184 LEU A O 1
ATOM 1396 N N . SER A 1 185 ? 25.800 -17.511 -37.557 1.00 55.38 185 SER A N 1
ATOM 1397 C CA . SER A 1 185 ? 27.070 -18.091 -38.022 1.00 55.38 185 SER A CA 1
ATOM 1398 C C . SER A 1 185 ? 26.855 -19.476 -38.644 1.00 55.38 185 SER A C 1
ATOM 1400 O O . SER A 1 185 ? 27.562 -20.431 -38.338 1.00 55.38 185 SER A O 1
ATOM 1402 N N . GLY A 1 186 ? 25.838 -19.574 -39.504 1.00 57.28 186 GLY A N 1
ATOM 1403 C CA . GLY A 1 186 ? 25.513 -20.756 -40.300 1.00 57.28 186 GLY A CA 1
ATOM 1404 C C . GLY A 1 186 ? 25.125 -20.367 -41.726 1.00 57.28 186 GLY A C 1
ATOM 1405 O O . GLY A 1 186 ? 23.977 -20.558 -42.117 1.00 57.28 186 GLY A O 1
ATOM 1406 N N . LEU A 1 187 ? 26.071 -19.781 -42.462 1.00 48.31 187 LEU A N 1
ATOM 1407 C CA . LEU A 1 187 ? 26.118 -19.761 -43.927 1.00 48.31 187 LEU A CA 1
ATOM 1408 C C . LEU A 1 187 ? 27.492 -20.272 -44.358 1.00 48.31 187 LEU A C 1
ATOM 1410 O O . LEU A 1 187 ? 28.479 -19.862 -43.705 1.00 48.31 187 LEU A O 1
#